Protein AF-A0A067FI47-F1 (afdb_monomer)

Solvent-accessible surface area (backbone atoms only — not comparable to full-atom values): 16290 Å² total; per-residue (Å²): 133,87,60,71,68,60,56,47,72,75,39,49,72,60,52,53,50,53,52,47,52,55,51,49,51,50,52,54,50,51,52,51,52,51,54,50,50,51,55,53,49,53,48,52,50,51,55,51,52,52,52,52,50,53,51,52,50,54,51,50,52,50,45,51,51,49,39,62,72,50,56,47,40,55,53,42,52,54,50,37,52,51,51,49,67,78,58,58,58,60,72,61,51,52,53,54,51,52,39,67,77,36,77,86,79,50,53,77,68,56,54,50,51,52,48,52,51,50,45,54,53,35,53,51,48,44,54,51,50,55,51,50,52,50,49,52,55,52,51,52,51,53,52,47,38,57,52,45,44,51,52,47,52,54,50,51,57,65,58,72,69,75,83,84,86,89,80,95,74,76,87,47,73,66,56,54,48,50,47,50,51,47,50,51,40,37,64,66,48,43,45,51,52,47,52,52,50,52,50,50,51,49,54,50,52,66,67,31,72,64,47,52,50,44,49,51,53,40,50,50,51,36,52,53,49,52,51,50,50,55,27,62,81,48,77,68,65,74,55,92,82,69,60,66,83,70,47,41,68,52,46,55,64,43,48,61,56,74,45,40,58,57,93,77,16,64,47,59,51,52,51,64,69,34,66,70,50,50,50,50,52,52,48,56,48,64,63,74,74,83,123

Sequence (291 aa):
MLSLSDFWRRHRRKIFITTGVLGGGYLLYKLYDSQRRIADLDRQQCEHDELLKAQMQAHYEEVQRIADATTLPHAMHYLSIRIAEELDLSPLTDKLLRGKEQPYTLSSSEKLELWDRLKILSFTKLVVALWAVTMVSLYIRVQVNILGRHLYIDTARGLGSSDLPEDADLIDRDDQQKFLASVDYLANYGMQAMISNVQAAADEALKGAEYTSVVDMSFKAAVDALIDEMRVQSGGSLISGMPLAKLVPRVVQMSPSLLAEPSNNRIIQVIRTIPEVELFFTLLYANMSDS

Foldseek 3Di:
DDDPVVVCVVCVVVVVVVCCVVVVVVVVVVVVVVVVVVVVVVVVVVVVVVVVVVVLVVLLVVLVVCLQVPVLQVVLLVVLVVLCVVLPLVVLVVVLVVCVVPVPPADPVRNVVSLVVLLVSLVVSLLVLLLVSLVSLLLSLLVSLVVSLVVVVVVCVVVVPPDDDDDPDDPDPVNVVVVVVVVVCCVPPVVVVVVVVSVVLSVVLCVDPLVVVLSVVLSVQSVVQVVVVVCVVVVNPPPPPDDSSVVSVVSNVCSCQSSDGLVSNVSNVSSVPPVSSVVSSVCSSVVVPPD

Secondary structure (DSSP, 8-state):
---HHHHHHHHHHHHHHHHHHHHHHHHHHHHHHHHHHHHHHHHHHHHHHHHHHHHHHHHHHHHHHHIIIIIHHHHHHHHHHHHHHHT--HHHHHHHHHHHH-TTSS-HHHHHHHHHHHHHHHHHHHHHHHHHHHHHHHHHHHHHHHHHHHHHHHHHHHHTT-----------HHHHHHHHHHHHHIIIIIHHHHHHHHHHHHHHHHH-HHHHHHHHHHHHHHHHHHHHHHHHHTTT---TT--HHHHHHHHHHHHHHHTS-TTT-HHHHHHHT-HHHHHHHHHHHHHTT--

Radius of gyration: 35.54 Å; Cα contacts (8 Å, |Δi|>4): 149; chains: 1; bounding box: 76×56×129 Å

Organism: Citrus sinensis (NCBI:txid2711)

Mean predicted aligned error: 16.38 Å

Structure (mmCIF, N/CA/C/O backbone):
data_AF-A0A067FI47-F1
#
_entry.id   AF-A0A067FI47-F1
#
loop_
_atom_site.group_PDB
_atom_site.id
_atom_site.type_symbol
_atom_site.label_atom_id
_atom_site.label_alt_id
_atom_site.label_comp_id
_atom_site.label_asym_id
_atom_site.label_entity_id
_atom_site.label_seq_id
_atom_site.pdbx_PDB_ins_code
_atom_site.Cartn_x
_atom_site.Cartn_y
_atom_site.Cartn_z
_atom_site.occupancy
_atom_site.B_iso_or_equiv
_atom_site.auth_seq_id
_atom_site.auth_comp_id
_atom_site.auth_asym_id
_atom_site.auth_atom_id
_atom_site.pdbx_PDB_model_num
ATOM 1 N N . MET A 1 1 ? 49.064 -8.910 -81.894 1.00 48.78 1 MET A N 1
ATOM 2 C CA . MET A 1 1 ? 48.140 -8.294 -80.918 1.00 48.78 1 MET A CA 1
ATOM 3 C C . MET A 1 1 ? 46.789 -8.982 -81.061 1.00 48.78 1 MET A C 1
ATOM 5 O O . MET A 1 1 ? 46.089 -8.723 -82.028 1.00 48.78 1 MET A O 1
ATOM 9 N N . LEU A 1 2 ? 46.486 -9.961 -80.203 1.00 50.03 2 LEU A N 1
ATOM 10 C CA . LEU A 1 2 ? 45.221 -10.705 -80.255 1.00 50.03 2 LEU A CA 1
ATOM 11 C C . LEU A 1 2 ? 44.101 -9.812 -79.706 1.00 50.03 2 LEU A C 1
ATOM 13 O O . LEU A 1 2 ? 44.189 -9.332 -78.579 1.00 50.03 2 LEU A O 1
ATOM 17 N N . SER A 1 3 ? 43.095 -9.544 -80.538 1.00 61.06 3 SER A N 1
ATOM 18 C CA . SER A 1 3 ? 42.041 -8.566 -80.271 1.00 61.06 3 SER A CA 1
ATOM 19 C C . SER A 1 3 ? 41.077 -9.048 -79.182 1.00 61.06 3 SER A C 1
ATOM 21 O O . SER A 1 3 ? 40.488 -10.127 -79.284 1.00 61.06 3 SER A O 1
ATOM 23 N N . LEU A 1 4 ? 40.861 -8.209 -78.165 1.00 68.81 4 LEU A N 1
ATOM 24 C CA . LEU A 1 4 ? 39.885 -8.397 -77.079 1.00 68.81 4 LEU A CA 1
ATOM 25 C C . LEU A 1 4 ? 38.460 -8.706 -77.586 1.00 68.81 4 LEU A C 1
ATOM 27 O O . LEU A 1 4 ? 37.681 -9.362 -76.891 1.00 68.81 4 LEU A O 1
ATOM 31 N N . SER A 1 5 ? 38.129 -8.292 -78.813 1.00 71.25 5 SER A N 1
ATOM 32 C CA . SER A 1 5 ? 36.814 -8.490 -79.433 1.00 71.25 5 SER A CA 1
ATOM 33 C C . SER A 1 5 ? 36.489 -9.956 -79.752 1.00 71.25 5 SER A C 1
ATOM 35 O O . SER A 1 5 ? 35.345 -10.385 -79.585 1.00 71.25 5 SER A O 1
ATOM 37 N N . ASP A 1 6 ? 37.479 -10.750 -80.172 1.00 69.81 6 ASP A N 1
ATOM 38 C CA . ASP A 1 6 ? 37.255 -12.149 -80.569 1.00 69.81 6 ASP A CA 1
ATOM 39 C C . ASP A 1 6 ? 37.150 -13.078 -79.358 1.00 69.81 6 ASP A C 1
ATOM 41 O O . ASP A 1 6 ? 36.346 -14.018 -79.344 1.00 69.81 6 ASP A O 1
ATOM 45 N N . PHE A 1 7 ? 37.897 -12.771 -78.295 1.00 69.56 7 PHE A N 1
ATOM 46 C CA . PHE A 1 7 ? 37.781 -13.459 -77.012 1.00 69.56 7 PHE A CA 1
ATOM 47 C C . PHE A 1 7 ? 36.396 -13.235 -76.385 1.00 69.56 7 PHE A C 1
ATOM 49 O O . PHE A 1 7 ? 35.740 -14.188 -75.951 1.00 69.56 7 PHE A O 1
ATOM 56 N N . TRP A 1 8 ? 35.901 -11.994 -76.427 1.00 71.38 8 TRP A N 1
ATOM 57 C CA . TRP A 1 8 ? 34.583 -11.626 -75.910 1.00 71.38 8 TRP A CA 1
ATOM 58 C C . TRP A 1 8 ? 33.446 -12.364 -76.632 1.00 71.38 8 TRP A C 1
ATOM 60 O O . TRP A 1 8 ? 32.567 -12.948 -75.991 1.00 71.38 8 TRP A O 1
ATOM 70 N N . ARG A 1 9 ? 33.496 -12.444 -77.969 1.00 74.38 9 ARG A N 1
ATOM 71 C CA . ARG A 1 9 ? 32.468 -13.135 -78.767 1.00 74.38 9 ARG A CA 1
ATOM 72 C C . ARG A 1 9 ? 32.409 -14.63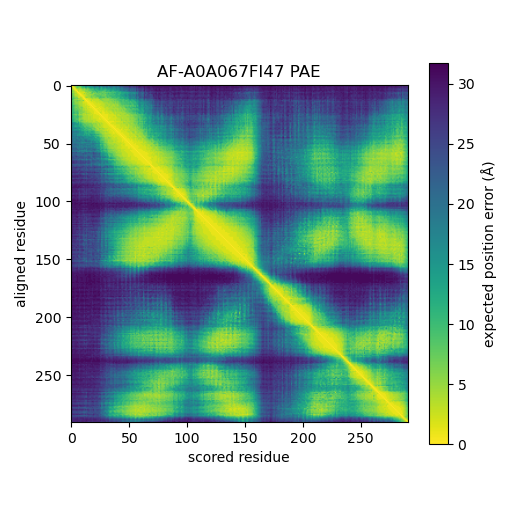8 -78.482 1.00 74.38 9 ARG A C 1
ATOM 74 O O . ARG A 1 9 ? 31.321 -15.214 -78.470 1.00 74.38 9 ARG A O 1
ATOM 81 N N . ARG A 1 10 ? 33.559 -15.268 -78.217 1.00 77.69 10 ARG A N 1
ATOM 82 C CA . ARG A 1 10 ? 33.663 -16.712 -77.948 1.00 77.69 10 ARG A CA 1
ATOM 83 C C . ARG A 1 10 ? 33.273 -17.089 -76.515 1.00 77.69 10 ARG A C 1
ATOM 85 O O . ARG A 1 10 ? 32.773 -18.190 -76.297 1.00 77.69 10 ARG A O 1
ATOM 92 N N . HIS A 1 11 ? 33.445 -16.178 -75.552 1.00 76.81 11 HIS A N 1
ATOM 93 C CA . HIS A 1 11 ? 33.207 -16.443 -74.128 1.00 76.81 11 HIS A CA 1
ATOM 94 C C . HIS A 1 11 ? 31.981 -15.742 -73.519 1.00 76.81 11 HIS A C 1
ATOM 96 O O . HIS A 1 11 ? 31.683 -16.010 -72.355 1.00 76.81 11 HIS A O 1
ATOM 102 N N . ARG A 1 12 ? 31.204 -14.943 -74.275 1.00 76.31 12 ARG A N 1
ATOM 103 C CA . ARG A 1 12 ? 30.054 -14.163 -73.754 1.00 76.31 12 ARG A CA 1
ATOM 104 C C . ARG A 1 12 ? 29.126 -14.957 -72.827 1.00 76.31 12 ARG A C 1
ATOM 106 O O . ARG A 1 12 ? 28.774 -14.491 -71.752 1.00 76.31 12 ARG A O 1
ATOM 113 N N . ARG A 1 13 ? 28.772 -16.194 -73.204 1.00 75.50 13 ARG A N 1
ATOM 114 C CA . ARG A 1 13 ? 27.835 -17.034 -72.438 1.00 75.50 13 ARG A CA 1
ATOM 115 C C . ARG A 1 13 ? 28.442 -17.496 -71.110 1.00 75.50 13 ARG A C 1
ATOM 117 O O . ARG A 1 13 ? 27.732 -17.550 -70.117 1.00 75.50 13 ARG A O 1
ATOM 124 N N . LYS A 1 14 ? 29.750 -17.775 -71.085 1.00 77.69 14 LYS A N 1
ATOM 125 C CA . LYS A 1 14 ? 30.478 -18.152 -69.866 1.00 77.69 14 LYS A CA 1
ATOM 126 C C . LYS A 1 14 ? 30.609 -16.959 -68.917 1.00 77.69 14 LYS A C 1
ATOM 128 O O . LYS A 1 14 ? 30.367 -17.132 -67.734 1.00 77.69 14 LYS A O 1
ATOM 133 N N . ILE A 1 15 ? 30.887 -15.766 -69.452 1.00 81.94 15 ILE A N 1
ATOM 134 C CA . ILE A 1 15 ? 31.032 -14.527 -68.670 1.00 81.94 15 ILE A CA 1
ATOM 135 C C . ILE A 1 15 ? 29.715 -14.160 -67.967 1.00 81.94 15 ILE A C 1
ATOM 137 O O . ILE A 1 15 ? 29.721 -13.940 -66.760 1.00 81.94 15 ILE A O 1
ATOM 141 N N . PHE A 1 16 ? 28.573 -14.182 -68.668 1.00 78.25 16 PHE A N 1
ATOM 142 C CA . PHE A 1 16 ? 27.271 -13.904 -68.037 1.00 78.25 16 PHE A CA 1
ATOM 143 C C . PHE A 1 16 ? 26.907 -14.913 -66.942 1.00 78.25 16 PHE A C 1
ATOM 145 O O . PHE A 1 16 ? 26.380 -14.516 -65.907 1.00 78.25 16 PHE A O 1
ATOM 152 N N . ILE A 1 17 ? 27.217 -16.200 -67.136 1.00 82.31 17 ILE A N 1
ATOM 153 C CA . ILE A 1 17 ? 26.973 -17.230 -66.116 1.00 82.31 17 ILE A CA 1
ATOM 154 C C . ILE A 1 17 ? 27.857 -16.980 -64.891 1.00 82.31 17 ILE A C 1
ATOM 156 O O . ILE A 1 17 ? 27.354 -16.981 -63.773 1.00 82.31 17 ILE A O 1
ATOM 160 N N . THR A 1 18 ? 29.150 -16.700 -65.080 1.00 80.62 18 THR A N 1
ATOM 161 C CA . THR A 1 18 ? 30.059 -16.416 -63.959 1.00 80.62 18 THR A CA 1
ATOM 162 C C . THR A 1 18 ? 29.669 -15.148 -63.205 1.00 80.62 18 THR A C 1
ATOM 164 O O . THR A 1 18 ? 29.646 -15.156 -61.978 1.00 80.62 18 THR A O 1
ATOM 167 N N . THR A 1 19 ? 29.291 -14.080 -63.910 1.00 84.81 19 THR A N 1
ATOM 168 C CA . THR A 1 19 ? 28.826 -12.833 -63.287 1.00 84.81 19 THR A CA 1
ATOM 169 C C . THR A 1 19 ? 27.495 -13.031 -62.562 1.00 84.81 19 THR A C 1
ATOM 171 O O . THR A 1 19 ? 27.319 -12.497 -61.472 1.00 84.81 19 THR A O 1
ATOM 174 N N . GLY A 1 20 ? 26.582 -13.835 -63.114 1.00 87.25 20 GLY A N 1
ATOM 175 C CA . GLY A 1 20 ? 25.307 -14.169 -62.477 1.00 87.25 20 GLY A CA 1
ATOM 176 C C . GLY A 1 20 ? 25.471 -15.005 -61.207 1.00 87.25 20 GLY A C 1
ATOM 177 O O . GLY A 1 20 ? 24.832 -14.706 -60.203 1.00 87.25 20 GLY A O 1
ATOM 178 N N . VAL A 1 21 ? 26.362 -16.003 -61.213 1.00 91.94 21 VAL A N 1
ATOM 179 C CA . VAL A 1 21 ? 26.658 -16.825 -60.024 1.00 91.94 21 VAL A CA 1
ATOM 180 C C . VAL A 1 21 ? 27.317 -15.985 -58.930 1.00 91.94 21 VAL A C 1
ATOM 182 O O . VAL A 1 21 ? 26.902 -16.056 -57.776 1.00 91.94 21 VAL A O 1
ATOM 185 N N . LEU A 1 22 ? 28.294 -15.145 -59.285 1.00 91.00 22 LEU A N 1
ATOM 186 C CA . LEU A 1 22 ? 28.956 -14.252 -58.330 1.00 91.00 22 LEU A CA 1
ATOM 187 C C . LEU A 1 22 ? 27.993 -13.194 -57.765 1.00 91.00 22 LEU A C 1
ATOM 189 O O . LEU A 1 22 ? 27.951 -12.988 -56.555 1.00 91.00 22 LEU A O 1
ATOM 193 N N . GLY A 1 23 ? 27.183 -12.559 -58.617 1.00 89.56 23 GLY A N 1
ATOM 194 C CA . GLY A 1 23 ? 26.196 -11.562 -58.196 1.00 89.56 23 GLY A CA 1
ATOM 195 C C . GLY A 1 23 ? 25.059 -12.158 -57.363 1.00 89.56 23 GLY A C 1
ATOM 196 O O . GLY A 1 23 ? 24.683 -11.587 -56.341 1.00 89.56 23 GLY A O 1
ATOM 197 N N . GLY A 1 24 ? 24.551 -13.332 -57.749 1.00 90.19 24 GLY A N 1
ATOM 198 C CA . GLY A 1 24 ? 23.528 -14.063 -57.000 1.00 90.19 24 GLY A CA 1
ATOM 199 C C . GLY A 1 24 ? 24.035 -14.555 -55.644 1.00 90.19 24 GLY A C 1
ATOM 200 O O . GLY A 1 24 ? 23.345 -14.394 -54.641 1.00 90.19 24 GLY A O 1
ATOM 201 N N . GLY A 1 25 ? 25.268 -15.072 -55.590 1.00 92.62 25 GLY A N 1
ATOM 202 C CA . GLY A 1 25 ? 25.929 -15.452 -54.340 1.00 92.62 25 GLY A CA 1
ATOM 203 C C . GLY A 1 25 ? 26.137 -14.263 -53.398 1.00 92.62 25 GLY A C 1
ATOM 204 O O . GLY A 1 25 ? 25.846 -14.372 -52.211 1.00 92.62 25 GLY A O 1
ATOM 205 N N . TYR A 1 26 ? 26.556 -13.105 -53.924 1.00 93.12 26 TYR A N 1
ATOM 206 C CA . TYR A 1 26 ? 26.695 -11.877 -53.133 1.00 93.12 26 TYR A CA 1
ATOM 207 C C . TYR A 1 26 ? 25.351 -11.367 -52.597 1.00 93.12 26 TYR A C 1
ATOM 209 O O . TYR A 1 26 ? 25.269 -10.974 -51.436 1.00 93.12 26 TYR A O 1
ATOM 217 N N . LEU A 1 27 ? 24.286 -11.395 -53.408 1.00 93.12 27 LEU A N 1
ATOM 218 C CA . LEU A 1 27 ? 22.946 -10.999 -52.964 1.00 93.12 27 LEU A CA 1
ATOM 219 C C . LEU A 1 27 ? 22.410 -11.922 -51.864 1.00 93.12 27 LEU A C 1
ATOM 221 O O . LEU A 1 27 ? 21.913 -11.426 -50.855 1.00 93.12 27 LEU A O 1
ATOM 225 N N . LEU A 1 28 ? 22.555 -13.241 -52.022 1.00 92.75 28 LEU A N 1
ATOM 226 C CA . LEU A 1 28 ? 22.171 -14.216 -50.994 1.00 92.75 28 LEU A CA 1
ATOM 227 C C . LEU A 1 28 ? 22.972 -14.019 -49.704 1.00 92.75 28 LEU A C 1
ATOM 229 O O . LEU A 1 28 ? 22.391 -13.991 -48.622 1.00 92.75 28 LEU A O 1
ATOM 233 N N . TYR A 1 29 ? 24.287 -13.814 -49.820 1.00 92.50 29 TYR A N 1
ATOM 234 C CA . TYR A 1 29 ? 25.148 -13.512 -48.680 1.00 92.50 29 TYR A CA 1
ATOM 235 C C . TYR A 1 29 ? 24.724 -12.219 -47.971 1.00 92.50 29 TYR A C 1
ATOM 237 O O . TYR A 1 29 ? 24.620 -12.198 -46.750 1.00 92.50 29 TYR A O 1
ATOM 245 N N . LYS A 1 30 ? 24.421 -11.152 -48.719 1.00 91.88 30 LYS A N 1
ATOM 246 C CA . LYS A 1 30 ? 24.006 -9.859 -48.158 1.00 91.88 30 LYS A CA 1
ATOM 247 C C . LYS A 1 30 ? 22.645 -9.929 -47.462 1.00 91.88 30 LYS A C 1
ATOM 249 O O . LYS A 1 30 ? 22.471 -9.298 -46.425 1.00 91.88 30 LYS A O 1
ATOM 254 N N . LEU A 1 31 ? 21.694 -10.694 -48.003 1.00 90.56 31 LEU A N 1
ATOM 255 C CA . LEU A 1 31 ? 20.403 -10.931 -47.349 1.00 90.56 31 LEU A CA 1
ATOM 256 C C . LEU A 1 31 ? 20.583 -11.713 -46.045 1.00 90.56 31 LEU A C 1
ATOM 258 O O . LEU A 1 31 ? 20.051 -11.299 -45.017 1.00 90.56 31 LEU A O 1
ATOM 262 N N . TYR A 1 32 ? 21.394 -12.771 -46.065 1.00 92.94 32 TYR A N 1
ATOM 263 C CA . TYR A 1 32 ? 21.719 -13.544 -44.868 1.00 92.94 32 TYR A CA 1
ATOM 264 C C . TYR A 1 32 ? 22.431 -12.696 -43.799 1.00 92.94 32 TYR A C 1
ATOM 266 O O . TYR A 1 32 ? 22.020 -12.699 -42.641 1.00 92.94 32 TYR A O 1
ATOM 274 N N . ASP A 1 33 ? 23.447 -11.916 -44.184 1.00 91.69 33 ASP A N 1
ATOM 275 C CA . ASP A 1 33 ? 24.172 -11.015 -43.277 1.00 91.69 33 ASP A CA 1
ATOM 276 C C . ASP A 1 33 ? 23.243 -9.943 -42.685 1.00 91.69 33 ASP A C 1
ATOM 278 O O . ASP A 1 33 ? 23.294 -9.664 -41.491 1.00 91.69 33 ASP A O 1
ATOM 282 N N . SER A 1 34 ? 22.328 -9.389 -43.489 1.00 82.00 34 SER A N 1
ATOM 283 C CA . SER A 1 34 ? 21.348 -8.414 -42.996 1.00 82.00 34 SER A CA 1
ATOM 284 C C . SER A 1 34 ? 20.368 -9.012 -41.984 1.00 82.00 34 SER A C 1
ATOM 286 O O . SER A 1 34 ? 20.127 -8.400 -40.948 1.00 82.00 34 SER A O 1
ATOM 288 N N . GLN A 1 35 ? 19.858 -10.224 -42.234 1.00 85.94 35 GLN A N 1
ATOM 289 C CA . GLN A 1 35 ? 18.965 -10.924 -41.305 1.00 85.94 35 GLN A CA 1
ATOM 290 C C . GLN A 1 35 ? 19.672 -11.264 -39.997 1.00 85.94 35 GLN A C 1
ATOM 292 O O . GLN A 1 35 ? 19.095 -11.105 -38.925 1.00 85.94 35 GLN A O 1
ATOM 297 N N . ARG A 1 36 ? 20.933 -11.698 -40.079 1.00 88.56 36 ARG A N 1
ATOM 298 C CA . ARG A 1 36 ? 21.745 -11.988 -38.901 1.00 88.56 36 ARG A CA 1
ATOM 299 C C . ARG A 1 36 ? 21.984 -10.737 -38.060 1.00 88.56 36 ARG A C 1
ATOM 301 O O . ARG A 1 36 ? 21.800 -10.795 -36.855 1.00 88.56 36 ARG A O 1
ATOM 308 N N . ARG A 1 37 ? 22.330 -9.608 -38.686 1.00 89.25 37 ARG A N 1
ATOM 309 C CA . ARG A 1 37 ? 22.526 -8.337 -37.972 1.00 89.25 37 ARG A CA 1
ATOM 310 C C . ARG A 1 37 ? 21.264 -7.869 -37.264 1.00 89.25 37 ARG A C 1
ATOM 312 O O . ARG A 1 37 ? 21.371 -7.415 -36.138 1.00 89.25 37 ARG A O 1
ATOM 319 N N . ILE A 1 38 ? 20.098 -7.985 -37.900 1.00 84.44 38 ILE A N 1
ATOM 320 C CA . ILE A 1 38 ? 18.823 -7.634 -37.259 1.00 84.44 38 ILE A CA 1
ATOM 321 C C . ILE A 1 38 ? 18.591 -8.539 -36.046 1.00 84.44 38 ILE A C 1
ATOM 323 O O . ILE A 1 38 ? 18.383 -8.032 -34.956 1.00 84.44 38 ILE A O 1
ATOM 327 N N . ALA A 1 39 ? 18.754 -9.858 -36.196 1.00 90.19 39 ALA A N 1
ATOM 328 C CA . ALA A 1 39 ? 18.603 -10.792 -35.081 1.00 90.19 39 ALA A CA 1
ATOM 329 C C . ALA A 1 39 ? 19.614 -10.552 -33.942 1.00 90.19 39 ALA A C 1
ATOM 331 O O . ALA A 1 39 ? 19.290 -10.765 -32.777 1.00 90.19 39 ALA A O 1
ATOM 332 N N . ASP A 1 40 ? 20.840 -10.134 -34.261 1.00 92.06 40 ASP A N 1
ATOM 333 C CA . ASP A 1 40 ? 21.860 -9.806 -33.263 1.00 92.06 40 ASP A CA 1
ATOM 334 C C . ASP A 1 40 ? 21.557 -8.465 -32.563 1.00 92.06 40 ASP A C 1
ATOM 336 O O . ASP A 1 40 ? 21.743 -8.367 -31.352 1.00 92.06 40 ASP A O 1
ATOM 340 N N . LEU A 1 41 ? 21.028 -7.465 -33.280 1.00 86.06 41 LEU A N 1
ATOM 341 C CA . LEU A 1 41 ? 20.545 -6.206 -32.695 1.00 86.06 41 LEU A CA 1
ATOM 342 C C . LEU A 1 41 ? 19.324 -6.434 -31.794 1.00 86.06 41 LEU A C 1
ATOM 344 O O . LEU A 1 41 ? 19.298 -5.915 -30.682 1.00 86.06 41 LEU A O 1
ATOM 348 N N . ASP A 1 42 ? 18.365 -7.254 -32.230 1.00 85.12 42 ASP A N 1
ATOM 349 C CA . ASP A 1 42 ? 17.185 -7.622 -31.440 1.00 85.12 42 ASP A CA 1
ATOM 350 C C . ASP A 1 42 ? 17.597 -8.345 -30.146 1.00 85.12 42 ASP A C 1
ATOM 352 O O . ASP A 1 42 ? 17.042 -8.088 -29.079 1.00 85.12 42 ASP A O 1
ATOM 356 N N . ARG A 1 43 ? 18.614 -9.221 -30.211 1.00 86.62 43 ARG A N 1
ATOM 357 C CA . ARG A 1 43 ? 19.191 -9.870 -29.019 1.00 86.62 43 ARG A CA 1
ATOM 358 C C . ARG A 1 43 ? 19.824 -8.862 -28.072 1.00 86.62 43 ARG A C 1
ATOM 360 O O . ARG A 1 43 ? 19.555 -8.930 -26.882 1.00 86.62 43 ARG A O 1
ATOM 367 N N . GLN A 1 44 ? 20.626 -7.933 -28.589 1.00 85.00 44 GLN A N 1
ATOM 368 C CA . GLN A 1 44 ? 21.261 -6.900 -27.766 1.00 85.00 44 GLN A CA 1
ATOM 369 C C . GLN A 1 44 ? 20.231 -5.986 -27.098 1.00 85.00 44 GLN A C 1
ATOM 371 O O . GLN A 1 44 ? 20.388 -5.650 -25.928 1.00 85.00 44 GLN A O 1
ATOM 376 N N . GLN A 1 45 ? 19.167 -5.612 -27.812 1.00 77.38 45 GLN A N 1
ATOM 377 C CA . GLN A 1 45 ? 18.058 -4.849 -27.242 1.00 77.38 45 GLN A CA 1
ATOM 378 C C . GLN A 1 45 ? 17.336 -5.643 -26.153 1.00 77.38 45 GLN A C 1
ATOM 380 O O . GLN A 1 45 ? 17.116 -5.116 -25.070 1.00 77.38 45 GLN A O 1
ATOM 385 N N . CYS A 1 46 ? 17.038 -6.921 -26.400 1.00 83.81 46 CYS A N 1
ATOM 386 C CA . CYS A 1 46 ? 16.401 -7.788 -25.411 1.00 83.81 46 CYS A CA 1
ATOM 387 C C . CYS A 1 46 ? 17.259 -7.943 -24.145 1.00 83.81 46 CYS A C 1
ATOM 389 O O . CYS A 1 46 ? 16.745 -7.795 -23.041 1.00 83.81 46 CYS A O 1
ATOM 391 N N . GLU A 1 47 ? 18.564 -8.195 -24.295 1.00 84.50 47 GLU A N 1
ATOM 392 C CA . GLU A 1 47 ? 19.503 -8.299 -23.171 1.00 84.50 47 GLU A CA 1
ATOM 393 C C . GLU A 1 47 ? 19.591 -6.979 -22.392 1.00 84.50 47 GLU A C 1
ATOM 395 O O . GLU A 1 47 ? 19.545 -6.976 -21.163 1.00 84.50 47 GLU A O 1
ATOM 400 N N . HIS A 1 48 ? 19.667 -5.844 -23.089 1.00 75.19 48 HIS A N 1
ATOM 401 C CA . HIS A 1 48 ? 19.697 -4.527 -22.459 1.00 75.19 48 HIS A CA 1
ATOM 402 C C . HIS A 1 48 ? 18.394 -4.215 -21.704 1.00 75.19 48 HIS A C 1
ATOM 404 O O . HIS A 1 48 ? 18.436 -3.755 -20.563 1.00 75.19 48 HIS A O 1
ATOM 410 N N . ASP A 1 49 ? 17.238 -4.515 -22.294 1.00 74.50 49 ASP A N 1
ATOM 411 C CA . ASP A 1 49 ? 15.928 -4.310 -21.672 1.00 74.50 49 ASP A CA 1
ATOM 412 C C . ASP A 1 49 ? 15.724 -5.214 -20.448 1.00 74.50 49 ASP A C 1
ATOM 414 O O . ASP A 1 49 ? 15.135 -4.792 -19.450 1.00 74.50 49 ASP A O 1
ATOM 418 N N . GLU A 1 50 ? 16.226 -6.451 -20.489 1.00 82.56 50 GLU A N 1
ATOM 419 C CA . GLU A 1 50 ? 16.234 -7.350 -19.331 1.00 82.56 50 GLU A CA 1
ATOM 420 C C . GLU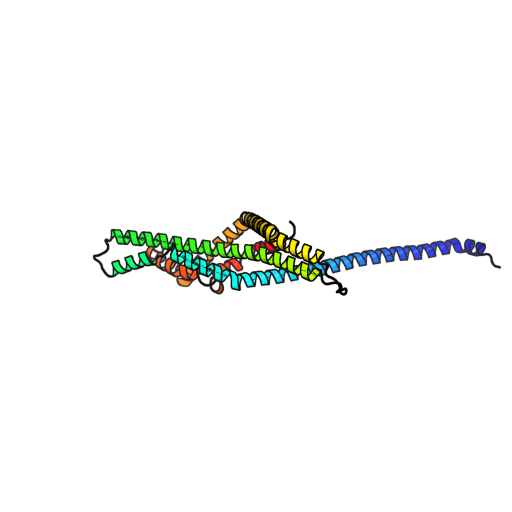 A 1 50 ? 17.112 -6.811 -18.197 1.00 82.56 50 GLU A C 1
ATOM 422 O O . GLU A 1 50 ? 16.684 -6.818 -17.039 1.00 82.56 50 GLU A O 1
ATOM 427 N N . LEU A 1 51 ? 18.299 -6.284 -18.513 1.00 81.81 51 LEU A N 1
ATOM 428 C CA . LEU A 1 51 ? 19.187 -5.665 -17.524 1.00 81.81 51 LEU A CA 1
ATOM 429 C C . LEU A 1 51 ? 18.554 -4.425 -16.885 1.00 81.81 51 LEU A C 1
ATOM 431 O O . LEU A 1 51 ? 18.592 -4.282 -15.661 1.00 81.81 51 LEU A O 1
ATOM 435 N N . LEU A 1 52 ? 17.923 -3.561 -17.685 1.00 75.69 52 LEU A N 1
ATOM 436 C CA . LEU A 1 52 ? 17.202 -2.392 -17.181 1.00 75.69 52 LEU A CA 1
ATOM 437 C C . LEU A 1 52 ? 16.065 -2.799 -16.239 1.00 75.69 52 LEU A C 1
ATOM 439 O O . LEU A 1 52 ? 15.951 -2.248 -15.144 1.00 75.69 52 LEU A O 1
ATOM 443 N N . LYS A 1 53 ? 15.262 -3.803 -16.616 1.00 77.44 53 LYS A N 1
ATOM 444 C CA . LYS A 1 53 ? 14.192 -4.336 -15.757 1.00 77.44 53 LYS A CA 1
ATOM 445 C C . LYS A 1 53 ? 14.738 -4.896 -14.448 1.00 77.44 53 LYS A C 1
ATOM 447 O O . LYS A 1 53 ? 14.187 -4.598 -13.391 1.00 77.44 53 LYS A O 1
ATOM 452 N N . ALA A 1 54 ? 15.824 -5.666 -14.502 1.00 80.50 54 ALA A N 1
ATOM 453 C CA . ALA A 1 54 ? 16.457 -6.219 -13.309 1.00 80.50 54 ALA A CA 1
ATOM 454 C C . ALA A 1 54 ? 16.973 -5.113 -12.373 1.00 80.50 54 ALA A C 1
ATOM 456 O O . ALA A 1 54 ? 16.767 -5.177 -11.162 1.00 80.50 54 ALA A O 1
ATOM 457 N N . GLN A 1 55 ? 17.584 -4.065 -12.929 1.00 77.19 55 GLN A N 1
ATOM 458 C CA . GLN A 1 55 ? 18.057 -2.918 -12.156 1.00 77.19 55 GLN A CA 1
ATOM 459 C C . GLN A 1 55 ? 16.900 -2.120 -11.534 1.00 77.19 55 GLN A C 1
ATOM 461 O O . GLN A 1 55 ? 16.984 -1.736 -10.367 1.00 77.19 55 GLN A O 1
ATOM 466 N N . MET A 1 56 ? 15.816 -1.885 -12.281 1.00 77.25 56 MET A N 1
ATOM 467 C CA . MET A 1 56 ? 14.611 -1.220 -11.768 1.00 77.25 56 MET A CA 1
ATOM 468 C C . MET A 1 56 ? 13.975 -2.010 -10.623 1.00 77.25 56 MET A C 1
ATOM 470 O O . MET A 1 56 ? 13.619 -1.425 -9.602 1.00 77.25 56 MET A O 1
ATOM 474 N N . GLN A 1 57 ? 13.878 -3.332 -10.773 1.00 80.75 57 GLN A N 1
ATOM 475 C CA . GLN A 1 57 ? 13.332 -4.218 -9.749 1.00 80.75 57 GLN A CA 1
ATOM 476 C C . GLN A 1 57 ? 14.189 -4.206 -8.475 1.00 80.75 57 GLN A C 1
ATOM 478 O O . GLN A 1 57 ? 13.656 -4.053 -7.379 1.00 80.75 57 GLN A O 1
ATOM 483 N N . ALA A 1 58 ? 15.517 -4.284 -8.608 1.00 81.75 58 ALA A N 1
ATOM 484 C CA . ALA A 1 58 ? 16.425 -4.227 -7.463 1.00 81.75 58 ALA A CA 1
ATOM 485 C C . ALA A 1 58 ? 16.332 -2.887 -6.709 1.00 81.75 58 ALA A C 1
ATOM 487 O O . ALA A 1 58 ? 16.337 -2.857 -5.477 1.00 81.75 58 ALA A O 1
ATOM 488 N N . HIS A 1 59 ? 16.209 -1.770 -7.435 1.00 80.69 59 HIS A N 1
ATOM 489 C CA . HIS A 1 59 ? 16.022 -0.454 -6.818 1.00 80.69 59 HIS A CA 1
ATOM 490 C C . HIS A 1 59 ? 14.663 -0.336 -6.123 1.00 80.69 59 HIS A C 1
ATOM 492 O O . HIS A 1 59 ? 14.587 0.191 -5.014 1.00 80.69 59 HIS A O 1
ATOM 498 N N . TYR A 1 60 ? 13.596 -0.852 -6.738 1.00 81.50 60 TYR A N 1
ATOM 499 C CA . TYR A 1 60 ? 12.270 -0.921 -6.122 1.00 81.50 60 TYR A CA 1
ATOM 500 C C . TYR A 1 60 ? 12.299 -1.697 -4.797 1.00 81.50 60 TYR A C 1
ATOM 502 O O . TYR A 1 60 ? 11.809 -1.197 -3.783 1.00 81.50 60 TYR A O 1
ATOM 510 N N . GLU A 1 61 ? 12.926 -2.875 -4.772 1.00 84.12 61 GLU A N 1
ATOM 511 C CA . GLU A 1 61 ? 13.047 -3.699 -3.564 1.00 84.12 61 GLU A CA 1
ATOM 512 C C . GLU A 1 61 ? 13.811 -2.979 -2.445 1.00 84.12 61 GLU A C 1
ATOM 514 O O . GLU A 1 61 ? 13.383 -3.000 -1.288 1.00 84.12 61 GLU A O 1
ATOM 519 N N . GLU A 1 62 ? 14.895 -2.274 -2.775 1.00 80.94 62 GLU A N 1
ATOM 520 C CA . GLU A 1 62 ? 15.662 -1.497 -1.798 1.00 80.94 62 GLU A CA 1
ATOM 521 C C . GLU A 1 62 ? 14.859 -0.312 -1.241 1.00 80.94 62 GLU A C 1
ATOM 523 O O . GLU A 1 62 ? 14.842 -0.071 -0.031 1.00 80.94 62 GLU A O 1
ATOM 528 N N . VAL A 1 63 ? 14.128 0.395 -2.105 1.00 79.69 63 VAL A N 1
ATOM 529 C CA . VAL A 1 63 ? 13.241 1.500 -1.720 1.00 79.69 63 VAL A CA 1
ATOM 530 C C . VAL A 1 63 ? 12.137 1.017 -0.773 1.00 79.69 63 VAL A C 1
ATOM 532 O O . VAL A 1 63 ? 11.906 1.639 0.270 1.00 79.69 63 VAL A O 1
ATOM 535 N N . GLN A 1 64 ? 11.495 -0.115 -1.078 1.00 81.88 64 GLN A N 1
ATOM 536 C CA . GLN A 1 64 ? 10.493 -0.724 -0.196 1.00 81.88 64 GLN A CA 1
ATOM 537 C C . GLN A 1 64 ? 11.112 -1.163 1.138 1.00 81.88 64 GLN A C 1
ATOM 539 O O . GLN A 1 64 ? 10.556 -0.897 2.207 1.00 81.88 64 GLN A O 1
ATOM 544 N N . ARG A 1 65 ? 12.312 -1.757 1.111 1.00 82.38 65 ARG A N 1
ATOM 545 C CA . ARG A 1 65 ? 13.038 -2.163 2.321 1.00 82.38 65 ARG A CA 1
ATOM 546 C C . ARG A 1 65 ? 13.326 -0.974 3.238 1.00 82.38 65 ARG A C 1
ATOM 548 O O . ARG A 1 65 ? 13.142 -1.088 4.451 1.00 82.38 65 ARG A O 1
ATOM 555 N N . ILE A 1 66 ? 13.755 0.161 2.684 1.00 79.31 66 ILE A N 1
ATOM 556 C CA . ILE A 1 66 ? 14.010 1.391 3.448 1.00 79.31 66 ILE A CA 1
ATOM 557 C C . ILE A 1 66 ? 12.707 1.938 4.039 1.00 79.31 66 ILE A C 1
ATOM 559 O O . ILE A 1 66 ? 12.684 2.272 5.229 1.00 79.31 66 ILE A O 1
ATOM 563 N N . ALA A 1 67 ? 11.625 1.985 3.254 1.00 76.44 67 ALA A N 1
ATOM 564 C CA . ALA A 1 67 ? 10.303 2.424 3.712 1.00 76.44 67 ALA A CA 1
ATOM 565 C C . ALA A 1 67 ? 9.848 1.645 4.953 1.00 76.44 67 ALA A C 1
ATOM 567 O O . ALA A 1 67 ? 9.446 2.228 5.963 1.00 76.44 67 ALA A O 1
ATOM 568 N N . ASP A 1 68 ? 9.962 0.320 4.881 1.00 79.75 68 ASP A N 1
ATOM 569 C CA . ASP A 1 68 ? 9.502 -0.590 5.922 1.00 79.75 68 ASP A CA 1
ATOM 570 C C . ASP A 1 68 ? 10.410 -0.581 7.160 1.00 79.75 68 ASP A C 1
ATOM 572 O O . ASP A 1 68 ? 9.934 -0.781 8.278 1.00 79.75 68 ASP A O 1
ATOM 576 N N . ALA A 1 69 ? 11.709 -0.327 6.985 1.00 79.06 69 ALA A N 1
ATOM 577 C CA . ALA A 1 69 ? 12.669 -0.271 8.085 1.00 79.06 69 ALA A CA 1
ATOM 578 C C . ALA A 1 69 ? 12.688 1.082 8.810 1.00 79.06 69 ALA A C 1
ATOM 580 O O . ALA A 1 69 ? 13.048 1.136 9.985 1.00 79.06 69 ALA A O 1
ATOM 581 N N . THR A 1 70 ? 12.338 2.174 8.126 1.00 75.69 70 THR A N 1
ATOM 582 C CA . THR A 1 70 ? 12.530 3.533 8.655 1.00 75.69 70 THR A CA 1
ATOM 583 C C . THR A 1 70 ? 11.225 4.312 8.728 1.00 75.69 70 THR A C 1
ATOM 585 O O . THR A 1 70 ? 10.786 4.650 9.823 1.00 75.69 70 THR A O 1
ATOM 588 N N . THR A 1 71 ? 10.558 4.571 7.608 1.00 79.25 71 THR A N 1
ATOM 589 C CA . THR A 1 71 ? 9.382 5.451 7.555 1.00 79.25 71 THR A CA 1
ATOM 590 C C . THR A 1 71 ? 8.170 4.852 8.268 1.00 79.25 71 THR A C 1
ATOM 592 O O . THR A 1 71 ? 7.504 5.538 9.047 1.00 79.25 71 THR A O 1
ATOM 595 N N . LEU A 1 72 ? 7.902 3.563 8.046 1.00 80.06 72 LEU A N 1
ATOM 596 C CA . LEU A 1 72 ? 6.734 2.879 8.596 1.00 80.06 72 LEU A CA 1
ATOM 597 C C . LEU A 1 72 ? 6.741 2.806 10.140 1.00 80.06 72 LEU A C 1
ATOM 599 O O . LEU A 1 72 ? 5.714 3.140 10.735 1.00 80.06 72 LEU A O 1
ATOM 603 N N . PRO A 1 73 ? 7.857 2.467 10.823 1.00 81.44 73 PRO A N 1
ATOM 604 C CA . PRO A 1 73 ? 7.920 2.506 12.287 1.00 81.44 73 PRO A CA 1
ATOM 605 C C . PRO A 1 73 ? 7.607 3.874 12.893 1.00 81.44 73 PRO A C 1
ATOM 607 O O . PRO A 1 73 ? 6.852 3.951 13.862 1.00 81.44 73 PRO A O 1
ATOM 610 N N . HIS A 1 74 ? 8.130 4.955 12.309 1.00 77.88 74 HIS A N 1
ATOM 611 C CA . HIS A 1 74 ? 7.906 6.308 12.826 1.00 77.88 74 HIS A CA 1
ATOM 612 C C . HIS A 1 74 ? 6.431 6.713 12.730 1.00 77.88 74 HIS A C 1
ATOM 614 O O . HIS A 1 74 ? 5.856 7.210 13.701 1.00 77.88 74 HIS A O 1
ATOM 620 N N . ALA A 1 75 ? 5.795 6.456 11.585 1.00 78.50 75 ALA A N 1
ATOM 621 C CA . ALA A 1 75 ? 4.381 6.760 11.392 1.00 78.50 75 ALA A CA 1
ATOM 622 C C . ALA A 1 75 ? 3.471 5.907 12.290 1.00 78.50 75 ALA A C 1
ATOM 624 O O . ALA A 1 75 ? 2.499 6.415 12.848 1.00 78.50 75 ALA A O 1
ATOM 625 N N . MET A 1 76 ? 3.810 4.629 12.481 1.00 77.00 76 MET A N 1
ATOM 626 C CA . MET A 1 76 ? 3.086 3.730 13.383 1.00 77.00 76 MET A CA 1
ATOM 627 C C . MET A 1 76 ? 3.191 4.165 14.845 1.00 77.00 76 MET A C 1
ATOM 629 O O . MET A 1 76 ? 2.190 4.155 15.561 1.00 77.00 76 MET A O 1
ATOM 633 N N . HIS A 1 77 ? 4.371 4.606 15.284 1.00 78.56 77 HIS A N 1
ATOM 634 C CA . HIS A 1 77 ? 4.552 5.139 16.631 1.00 78.56 77 HIS A CA 1
ATOM 635 C C . HIS A 1 77 ? 3.699 6.395 16.861 1.00 78.56 77 HIS A C 1
ATOM 637 O O . HIS A 1 77 ? 2.985 6.486 17.860 1.00 78.56 77 HIS A O 1
ATOM 643 N N . TYR A 1 78 ? 3.702 7.326 15.901 1.00 77.94 78 TYR A N 1
ATOM 644 C CA . TYR A 1 78 ? 2.853 8.516 15.954 1.00 77.94 78 TYR A CA 1
ATOM 645 C C . TYR A 1 78 ? 1.360 8.161 16.012 1.00 77.94 78 TYR A C 1
ATOM 647 O O . TYR A 1 78 ? 0.624 8.696 16.842 1.00 77.94 78 TYR A O 1
ATOM 655 N N . LEU A 1 79 ? 0.913 7.219 15.176 1.00 78.19 79 LEU A N 1
ATOM 656 C CA . LEU A 1 79 ? -0.476 6.767 15.149 1.00 78.19 7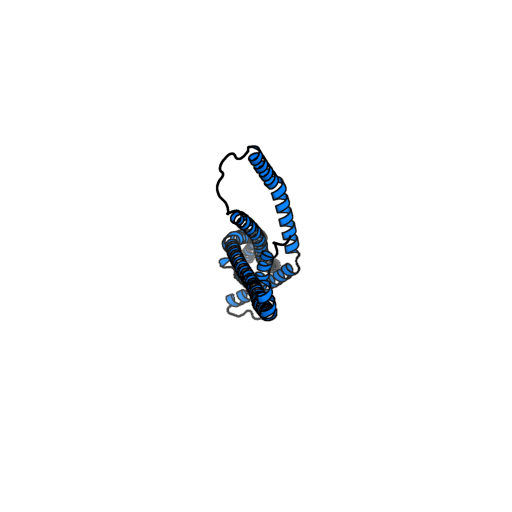9 LEU A CA 1
ATOM 657 C C . LEU A 1 79 ? -0.899 6.132 16.482 1.00 78.19 79 LEU A C 1
ATOM 659 O O . LEU A 1 79 ? -1.993 6.399 16.976 1.00 78.19 79 LEU A O 1
ATOM 663 N N . SER A 1 80 ? -0.017 5.329 17.080 1.00 79.19 80 SER A N 1
ATOM 664 C CA . SER A 1 80 ? -0.239 4.696 18.382 1.00 79.19 80 SER A CA 1
ATOM 665 C C . SER A 1 80 ? -0.498 5.724 19.484 1.00 79.19 80 SER A C 1
ATOM 667 O O . SER A 1 80 ? -1.478 5.598 20.220 1.00 79.19 80 SER A O 1
ATOM 669 N N . ILE A 1 81 ? 0.315 6.787 19.542 1.00 80.19 81 ILE A N 1
ATOM 670 C CA . ILE A 1 81 ? 0.143 7.886 20.504 1.00 80.19 81 ILE A CA 1
ATOM 671 C C . ILE A 1 81 ? -1.211 8.572 20.297 1.00 80.19 81 ILE A C 1
ATOM 673 O O . ILE A 1 81 ? -1.981 8.705 21.244 1.00 80.19 81 ILE A O 1
ATOM 677 N N . ARG A 1 82 ? -1.550 8.933 19.053 1.00 79.50 82 ARG A N 1
ATOM 678 C CA . ARG A 1 82 ? -2.807 9.638 18.744 1.00 79.50 82 ARG A CA 1
ATOM 679 C C . ARG A 1 82 ? -4.046 8.812 19.081 1.00 79.50 82 ARG A C 1
ATOM 681 O O . ARG A 1 82 ? -4.984 9.331 19.676 1.00 79.50 82 ARG A O 1
ATOM 688 N N . ILE A 1 83 ? -4.040 7.516 18.769 1.00 78.38 83 ILE A N 1
ATOM 689 C CA . ILE A 1 83 ? -5.143 6.605 19.112 1.00 78.38 83 ILE A CA 1
ATOM 690 C C . ILE A 1 83 ? -5.220 6.371 20.627 1.00 78.38 83 ILE A C 1
ATOM 692 O O . ILE A 1 83 ? -6.313 6.200 21.172 1.00 78.38 83 ILE A O 1
ATOM 696 N N . ALA A 1 84 ? -4.085 6.342 21.328 1.00 76.12 84 ALA A N 1
ATOM 697 C CA . ALA A 1 84 ? -4.070 6.232 22.782 1.00 76.12 84 ALA A CA 1
ATOM 698 C C . ALA A 1 84 ? -4.669 7.474 23.459 1.00 76.12 84 ALA A C 1
ATOM 700 O O . ALA A 1 84 ? -5.438 7.311 24.404 1.00 76.12 84 ALA A O 1
ATOM 701 N N . GLU A 1 85 ? -4.369 8.671 22.948 1.00 77.38 85 GLU A N 1
ATOM 702 C CA . GLU A 1 85 ? -4.879 9.951 23.454 1.00 77.38 85 GLU A CA 1
ATOM 703 C C . GLU A 1 85 ? -6.370 10.162 23.147 1.00 77.38 85 GLU A C 1
ATOM 705 O O . GLU A 1 85 ? -7.145 10.500 24.041 1.00 77.38 85 GLU A O 1
ATOM 710 N N . GLU A 1 86 ? -6.797 9.952 21.898 1.00 74.00 86 GLU A N 1
ATOM 711 C CA . GLU A 1 86 ? -8.174 10.245 21.467 1.00 74.00 86 GLU A CA 1
ATOM 712 C C . GLU A 1 86 ? -9.189 9.190 21.944 1.00 74.00 86 GLU A C 1
ATOM 714 O O . GLU A 1 86 ? -10.371 9.489 22.123 1.00 74.00 86 GLU A O 1
ATOM 719 N N . LEU A 1 87 ? -8.739 7.951 22.177 1.00 74.00 87 LEU A N 1
ATOM 720 C CA . LEU A 1 87 ? -9.573 6.818 22.591 1.00 74.00 87 LEU A CA 1
ATOM 721 C C . LEU A 1 87 ? -9.047 6.208 23.898 1.00 74.00 87 LEU A C 1
ATOM 723 O O . LEU A 1 87 ? -8.826 4.993 24.000 1.00 74.00 87 LEU A O 1
ATOM 727 N N . ASP A 1 88 ? -8.811 7.051 24.905 1.00 74.94 88 ASP A N 1
ATOM 728 C CA . ASP A 1 88 ? -8.352 6.605 26.219 1.00 74.94 88 ASP A CA 1
ATOM 729 C C . ASP A 1 88 ? -9.456 5.844 26.980 1.00 74.94 88 ASP A C 1
ATOM 731 O O . ASP A 1 88 ? -10.553 6.343 27.243 1.00 74.94 88 ASP A O 1
ATOM 735 N N . LEU A 1 89 ? -9.150 4.599 27.351 1.00 73.94 89 LEU A N 1
ATOM 736 C CA . LEU A 1 89 ? -10.040 3.709 28.104 1.00 73.94 89 LEU A CA 1
ATOM 737 C C . LEU A 1 89 ? -9.745 3.739 29.613 1.00 73.94 89 LEU A C 1
ATOM 739 O O . LEU A 1 89 ? -10.545 3.229 30.407 1.00 73.94 89 LEU A O 1
ATOM 743 N N . SER A 1 90 ? -8.622 4.341 30.016 1.00 76.69 90 SER A N 1
ATOM 744 C CA . SER A 1 90 ? -8.168 4.471 31.404 1.00 76.69 90 SER A CA 1
ATOM 745 C C . SER A 1 90 ? -9.210 5.133 32.318 1.00 76.69 90 SER A C 1
ATOM 747 O O . SER A 1 90 ? -9.545 4.536 33.342 1.00 76.69 90 SER A O 1
ATOM 749 N N . PRO A 1 91 ? -9.851 6.270 31.963 1.00 76.31 91 PRO A N 1
ATOM 750 C CA . PRO A 1 91 ? -10.797 6.938 32.863 1.00 76.31 91 PRO A CA 1
ATOM 751 C C . PRO A 1 91 ? -12.069 6.122 33.127 1.00 76.31 91 PRO A C 1
ATOM 753 O O . PRO A 1 91 ? -12.674 6.241 34.195 1.00 76.31 91 PRO A O 1
ATOM 756 N N . LEU A 1 92 ? -12.498 5.289 32.174 1.00 71.94 92 LEU A N 1
ATOM 757 C CA . LEU A 1 92 ? -13.652 4.398 32.345 1.00 71.94 92 LEU A CA 1
ATOM 758 C C . LEU A 1 92 ? -13.282 3.161 33.165 1.00 71.94 92 LEU A C 1
ATOM 760 O O . LEU A 1 92 ? -14.048 2.752 34.039 1.00 71.94 92 LEU A O 1
ATOM 764 N N . THR A 1 93 ? -12.097 2.603 32.915 1.00 71.75 93 THR A N 1
ATOM 765 C CA . THR A 1 93 ? -11.574 1.435 33.633 1.00 71.75 93 THR A CA 1
ATOM 766 C C . THR A 1 93 ? -11.312 1.765 35.102 1.00 71.75 93 THR A C 1
ATOM 768 O O . THR A 1 93 ? -11.745 1.019 35.980 1.00 71.75 93 THR A O 1
ATOM 771 N N . ASP A 1 94 ? -10.730 2.930 35.388 1.00 78.88 94 ASP A N 1
ATOM 772 C CA . ASP A 1 94 ? -10.479 3.415 36.748 1.00 78.88 94 ASP A CA 1
ATOM 773 C C . ASP A 1 94 ? -11.773 3.671 37.524 1.00 78.88 94 ASP A C 1
ATOM 775 O O . ASP A 1 94 ? -11.876 3.319 38.701 1.00 78.88 94 ASP A O 1
ATOM 779 N N . LYS A 1 95 ? -12.800 4.239 36.877 1.00 76.50 95 LYS A N 1
ATOM 780 C CA . LYS A 1 95 ? -14.127 4.410 37.494 1.00 76.50 95 LYS A CA 1
ATOM 781 C C . LYS A 1 95 ? -14.780 3.066 37.822 1.00 76.50 95 LYS A C 1
ATOM 783 O O . LYS A 1 95 ? -15.371 2.914 38.890 1.00 76.50 95 LYS A O 1
ATOM 788 N N . LEU A 1 96 ? -14.634 2.080 36.940 1.00 71.06 96 LEU A N 1
ATOM 789 C CA . LEU A 1 96 ? -15.119 0.715 37.152 1.00 71.06 96 LEU A CA 1
ATOM 790 C C . LEU A 1 96 ? -14.371 -0.018 38.274 1.00 71.06 96 LEU A C 1
ATOM 792 O O . LEU A 1 96 ? -15.001 -0.739 39.051 1.00 71.06 96 LEU A O 1
ATOM 796 N N . LEU A 1 97 ? -13.055 0.179 38.384 1.00 71.75 97 LEU A N 1
ATOM 797 C CA . LEU A 1 97 ? -12.223 -0.380 39.453 1.00 71.75 97 LEU A CA 1
ATOM 798 C C . LEU A 1 97 ? -12.575 0.235 40.813 1.00 71.75 97 LEU A C 1
ATOM 800 O O . LEU A 1 97 ? -12.836 -0.503 41.762 1.00 71.75 97 LEU A O 1
ATOM 804 N N . ARG A 1 98 ? -12.718 1.564 40.891 1.00 73.19 98 ARG A N 1
ATOM 805 C CA . ARG A 1 98 ? -13.136 2.268 42.119 1.00 73.19 98 ARG A CA 1
ATOM 806 C C . ARG A 1 98 ? -14.526 1.840 42.599 1.00 73.19 98 ARG A C 1
ATOM 808 O O . ARG A 1 98 ? -14.724 1.635 43.793 1.00 73.19 98 ARG A O 1
ATOM 815 N N . GLY A 1 99 ? -15.471 1.622 41.681 1.00 63.06 99 GLY A N 1
ATOM 816 C CA . GLY A 1 99 ? -16.800 1.086 42.006 1.00 63.06 99 GLY A CA 1
ATOM 817 C C . GLY A 1 99 ? -16.820 -0.380 42.439 1.00 63.06 99 GLY A C 1
ATOM 818 O O . GLY A 1 99 ? -17.787 -0.836 43.045 1.00 63.06 99 GLY A O 1
ATOM 819 N N . LYS A 1 100 ? -15.768 -1.142 42.123 1.00 62.44 100 LYS A N 1
ATOM 820 C CA . LYS A 1 100 ? -15.590 -2.519 42.599 1.00 62.44 100 LYS A CA 1
ATOM 821 C C . LYS A 1 100 ? -14.997 -2.553 44.011 1.00 62.44 100 LYS A C 1
ATOM 823 O O . LYS A 1 100 ? -15.368 -3.428 44.786 1.00 62.44 100 LYS A O 1
ATOM 828 N N . GLU A 1 101 ? -14.104 -1.620 44.337 1.00 62.12 101 GLU A N 1
ATOM 829 C CA . GLU A 1 101 ? -13.480 -1.491 45.664 1.00 62.12 101 GLU A CA 1
ATOM 830 C C . GLU A 1 101 ? -14.408 -0.846 46.706 1.00 62.12 101 GLU A C 1
ATOM 832 O O . GLU A 1 101 ? -14.296 -1.143 47.894 1.00 62.12 101 GLU A O 1
ATOM 837 N N . GLN A 1 102 ? -15.357 -0.005 46.278 1.00 57.47 102 GLN A N 1
ATOM 838 C CA . GLN A 1 102 ? -16.315 0.676 47.154 1.00 57.47 102 GLN A CA 1
ATOM 839 C C . GLN A 1 102 ? -17.767 0.385 46.717 1.00 57.47 102 GLN A C 1
ATOM 841 O O . GLN A 1 102 ? -18.311 1.098 45.878 1.00 57.47 102 GLN A O 1
ATOM 846 N N . PRO A 1 103 ? -18.446 -0.626 47.297 1.00 54.94 103 PRO A N 1
ATOM 847 C CA . PRO A 1 103 ? -19.774 -1.083 46.856 1.00 54.94 103 PRO A CA 1
ATOM 848 C C . PRO A 1 103 ? -20.913 -0.057 46.979 1.00 54.94 103 PRO A C 1
ATOM 850 O O . PRO A 1 103 ? -21.995 -0.282 46.445 1.00 54.94 103 PRO A O 1
ATOM 853 N N . TYR A 1 104 ? -20.692 1.043 47.705 1.00 53.94 104 TYR A N 1
ATOM 854 C CA . TYR A 1 104 ? -21.706 2.056 48.023 1.00 53.94 104 TYR A CA 1
ATOM 855 C C . TYR A 1 104 ? -21.650 3.295 47.113 1.00 53.94 104 TYR A C 1
ATOM 857 O O . TYR A 1 104 ? -22.489 4.178 47.255 1.00 53.94 104 TYR A O 1
ATOM 865 N N . THR A 1 105 ? -20.660 3.400 46.218 1.00 57.81 105 THR A N 1
ATOM 866 C CA . THR A 1 105 ? -20.405 4.626 45.433 1.00 57.81 105 THR A CA 1
ATOM 867 C C . THR A 1 105 ? -20.993 4.613 44.025 1.00 57.81 105 THR A C 1
ATOM 869 O O . THR A 1 105 ? -21.072 5.672 43.412 1.00 57.81 105 THR A O 1
ATOM 872 N N . LEU A 1 106 ? -21.414 3.452 43.510 1.00 64.56 106 LEU A N 1
ATOM 873 C CA . LEU A 1 106 ? -21.943 3.297 42.151 1.00 64.56 106 LEU A CA 1
ATOM 874 C C . LEU A 1 106 ? -23.215 2.446 42.154 1.00 64.56 106 LEU A C 1
ATOM 876 O O . LEU A 1 106 ? -23.205 1.278 42.550 1.00 64.56 106 LEU A O 1
ATOM 880 N N . SER A 1 107 ? -24.313 3.027 41.674 1.00 72.50 107 SER A N 1
ATOM 881 C CA . SER A 1 107 ? -25.584 2.330 41.487 1.00 72.50 107 SER A CA 1
ATOM 882 C C . SER A 1 107 ? -25.448 1.214 40.445 1.00 72.50 107 SER A C 1
ATOM 884 O O . SER A 1 107 ? -24.690 1.318 39.477 1.00 72.50 107 SER A O 1
ATOM 886 N N . SER A 1 108 ? -26.238 0.142 40.589 1.00 70.31 108 SER A N 1
ATOM 887 C CA . SER A 1 108 ? -26.275 -0.956 39.606 1.00 70.31 108 SER A CA 1
ATOM 888 C C . SER A 1 108 ? -26.626 -0.472 38.192 1.00 70.31 108 SER A C 1
ATOM 890 O O . SER A 1 108 ? -26.145 -1.050 37.220 1.00 70.31 108 SER A O 1
ATOM 892 N N . SER A 1 109 ? -27.404 0.613 38.075 1.00 74.50 109 SER A N 1
ATOM 893 C CA . SER A 1 109 ? -27.727 1.255 36.794 1.00 74.50 109 SER A CA 1
ATOM 894 C C . SER A 1 109 ? -26.516 1.968 36.181 1.00 74.50 109 SER A C 1
ATOM 896 O O . SER A 1 109 ? -26.222 1.787 35.002 1.00 74.50 109 SER A O 1
ATOM 898 N N . GLU A 1 110 ? -25.767 2.727 36.984 1.00 75.38 110 GLU A N 1
ATOM 899 C CA . GLU A 1 110 ? -24.582 3.475 36.535 1.00 75.38 110 GLU A CA 1
ATOM 900 C C . GLU A 1 110 ? -23.452 2.529 36.122 1.00 75.38 110 GLU A C 1
ATOM 902 O O . GLU A 1 110 ? -22.784 2.742 35.113 1.00 75.38 110 GLU A O 1
ATOM 907 N N . LYS A 1 111 ? -23.277 1.425 36.857 1.00 72.31 111 LYS A N 1
ATOM 908 C CA . LYS A 1 111 ? -22.320 0.370 36.508 1.00 72.31 111 LYS A CA 1
ATOM 909 C C . LYS A 1 111 ? -22.631 -0.262 35.151 1.00 72.31 111 LYS A C 1
ATOM 911 O O . LYS A 1 111 ? -21.703 -0.588 34.413 1.00 72.31 111 LYS A O 1
ATOM 916 N N . LEU A 1 112 ? -23.911 -0.459 34.833 1.00 75.50 112 LEU A N 1
ATOM 917 C CA . LEU A 1 112 ? -24.336 -1.054 33.567 1.00 75.50 112 LEU A CA 1
ATOM 918 C C . LEU A 1 112 ? -24.099 -0.089 32.397 1.00 75.50 112 LEU A C 1
ATOM 920 O O . LEU A 1 112 ? -23.580 -0.521 31.372 1.00 75.50 112 LEU A O 1
ATOM 924 N N . GLU A 1 113 ? -24.362 1.210 32.582 1.00 78.88 113 GLU A N 1
ATOM 925 C CA . GLU A 1 113 ? -24.042 2.248 31.588 1.00 78.88 113 GLU A CA 1
ATOM 926 C C . GLU A 1 113 ? -22.526 2.382 31.357 1.00 78.88 113 GLU A C 1
ATOM 928 O O . GLU A 1 113 ? -22.072 2.424 30.214 1.00 78.88 113 GLU A O 1
ATOM 933 N N . LEU A 1 114 ? -21.723 2.388 32.428 1.00 78.31 114 LEU A N 1
ATOM 934 C CA . LEU A 1 114 ? -20.255 2.403 32.352 1.00 78.31 114 LEU A CA 1
ATOM 935 C C . LEU A 1 114 ? -19.715 1.193 31.587 1.00 78.31 114 LEU A C 1
ATOM 937 O O . LEU A 1 114 ? -18.829 1.343 30.745 1.00 78.31 114 LEU A O 1
ATOM 941 N N . TRP A 1 115 ? -20.268 0.006 31.846 1.00 76.19 115 TRP A N 1
ATOM 942 C CA . TRP A 1 115 ? -19.939 -1.189 31.078 1.00 76.19 115 TRP A CA 1
ATOM 943 C C . TRP A 1 115 ? -20.342 -1.046 29.617 1.00 76.19 115 TRP A C 1
ATOM 945 O O . TRP A 1 115 ? -19.541 -1.379 28.753 1.00 76.19 115 TRP A O 1
ATOM 955 N N . ASP A 1 116 ? -21.539 -0.546 29.317 1.00 75.06 116 ASP A N 1
ATOM 956 C CA . ASP A 1 116 ? -22.001 -0.399 27.937 1.00 75.06 116 ASP A CA 1
ATOM 957 C C . ASP A 1 116 ? -21.132 0.567 27.126 1.00 75.06 116 ASP A C 1
ATOM 959 O O . ASP A 1 116 ? -20.659 0.216 26.043 1.00 75.06 116 ASP A O 1
ATOM 963 N N . ARG A 1 117 ? -20.783 1.713 27.720 1.00 78.06 117 ARG A N 1
ATOM 964 C CA . ARG A 1 117 ? -19.817 2.661 27.151 1.00 78.06 117 ARG A CA 1
ATOM 965 C C . ARG A 1 117 ? -18.444 2.030 26.951 1.00 78.06 117 ARG A C 1
ATOM 967 O O . ARG A 1 117 ? -17.870 2.1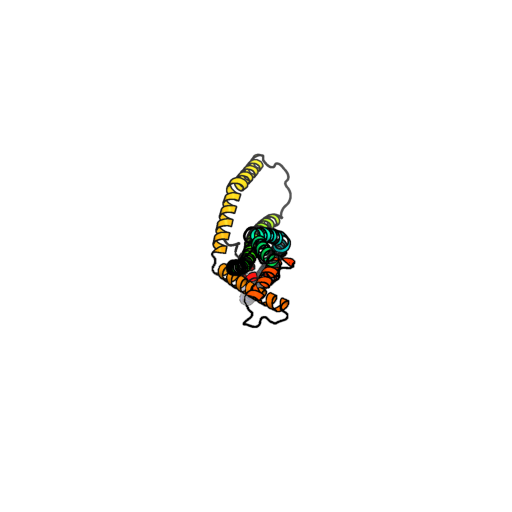86 25.877 1.00 78.06 117 ARG A O 1
ATOM 974 N N . LEU A 1 118 ? -17.932 1.292 27.940 1.00 76.56 118 LEU A N 1
ATOM 975 C CA . LEU A 1 118 ? -16.635 0.620 27.830 1.00 76.56 118 LEU A CA 1
ATOM 976 C C . LEU A 1 118 ? -16.632 -0.404 26.691 1.00 76.56 118 LEU A C 1
ATOM 978 O O . LEU A 1 118 ? -15.652 -0.477 25.951 1.00 76.56 118 LEU A O 1
ATOM 982 N N . LYS A 1 119 ? -17.725 -1.157 26.507 1.00 74.19 119 LYS A N 1
ATOM 983 C CA . LYS A 1 119 ? -17.860 -2.081 25.374 1.00 74.19 119 LYS A CA 1
ATOM 984 C C . LYS A 1 119 ? -17.748 -1.325 24.054 1.00 74.19 119 LYS A C 1
ATOM 986 O O . LYS A 1 119 ? -16.869 -1.644 23.260 1.00 74.19 119 LYS A O 1
ATOM 991 N N . ILE A 1 120 ? -18.602 -0.322 23.842 1.00 76.25 120 ILE A N 1
ATOM 992 C CA . ILE A 1 120 ? -18.669 0.430 22.582 1.00 76.25 120 ILE A CA 1
ATOM 993 C C . ILE A 1 120 ? -17.308 1.057 22.262 1.00 76.25 120 ILE A C 1
ATOM 995 O O . ILE A 1 120 ? -16.771 0.823 21.185 1.00 76.25 120 ILE A O 1
ATOM 999 N N . LEU A 1 121 ? -16.700 1.765 23.218 1.00 76.06 121 LEU A N 1
ATOM 1000 C CA . LEU A 1 121 ? -15.395 2.405 23.033 1.00 76.06 121 LEU A CA 1
ATOM 1001 C C . LEU A 1 121 ? -14.269 1.404 22.749 1.00 76.06 121 LEU A C 1
ATOM 1003 O O . LEU A 1 121 ? -13.423 1.683 21.905 1.00 76.06 121 LEU A O 1
ATOM 1007 N N . SER A 1 122 ? -14.270 0.233 23.392 1.00 73.31 122 SER A N 1
ATOM 1008 C CA . SER A 1 122 ? -13.244 -0.794 23.151 1.00 73.31 122 SER A CA 1
ATOM 1009 C C . SER A 1 122 ? -13.317 -1.344 21.724 1.00 73.31 122 SER A C 1
ATOM 1011 O O . SER A 1 122 ? -12.290 -1.479 21.063 1.00 73.31 122 SER A O 1
ATOM 1013 N N . PHE A 1 123 ? -14.524 -1.625 21.225 1.00 75.88 123 PHE A N 1
ATOM 1014 C CA . PHE A 1 123 ? -14.711 -2.077 19.844 1.00 75.88 123 PHE A CA 1
ATOM 1015 C C . PHE A 1 123 ? -14.401 -0.980 18.830 1.00 75.88 123 PHE A C 1
ATOM 1017 O O . PHE A 1 123 ? -13.705 -1.245 17.853 1.00 75.88 123 PHE A O 1
ATOM 1024 N N . THR A 1 124 ? -14.857 0.250 19.075 1.00 77.06 124 THR A N 1
ATOM 1025 C CA . THR A 1 124 ? -14.530 1.396 18.220 1.00 77.06 124 THR A CA 1
ATOM 1026 C C . THR A 1 124 ? -13.020 1.589 18.135 1.00 77.06 124 THR A C 1
ATOM 1028 O O . THR A 1 124 ? -12.491 1.714 17.036 1.00 77.06 124 THR A O 1
ATOM 1031 N N . LYS A 1 125 ? -12.306 1.522 19.267 1.00 79.12 125 LYS A N 1
ATOM 1032 C CA . LYS A 1 125 ? -10.844 1.635 19.299 1.00 79.12 125 LYS A CA 1
ATOM 1033 C C . LYS A 1 125 ? -10.156 0.559 18.470 1.00 79.12 125 LYS A C 1
ATOM 1035 O O . LYS A 1 125 ? -9.240 0.877 17.720 1.00 79.12 125 LYS A O 1
ATOM 1040 N N . LEU A 1 126 ? -10.619 -0.686 18.559 1.00 78.69 126 LEU A N 1
ATOM 1041 C CA . LEU A 1 126 ? -10.072 -1.793 17.777 1.00 78.69 126 LEU A CA 1
ATOM 1042 C C . LEU A 1 126 ? -10.259 -1.577 16.268 1.00 78.69 126 LEU A C 1
ATOM 1044 O O . LEU A 1 126 ? -9.307 -1.715 15.507 1.00 78.69 126 LEU A O 1
ATOM 1048 N N . VAL A 1 127 ? -11.474 -1.216 15.842 1.00 78.19 127 VAL A N 1
ATOM 1049 C CA . VAL A 1 127 ? -11.804 -1.016 14.420 1.00 78.19 127 VAL A CA 1
ATOM 1050 C C . VAL A 1 127 ? -11.067 0.194 13.847 1.00 78.19 127 VAL A C 1
ATOM 1052 O O . VAL A 1 127 ? -10.500 0.103 12.760 1.00 78.19 127 VAL A O 1
ATOM 1055 N N . VAL A 1 128 ? -11.023 1.305 14.588 1.00 78.88 128 VAL A N 1
ATOM 1056 C CA . VAL A 1 128 ? -10.291 2.514 14.184 1.00 78.88 128 VAL A CA 1
ATOM 1057 C C . VAL A 1 128 ? -8.792 2.235 14.094 1.00 78.88 128 VAL A C 1
ATOM 1059 O O . VAL A 1 128 ? -8.172 2.618 13.106 1.00 78.88 128 VAL A O 1
ATOM 1062 N N . ALA A 1 129 ? -8.214 1.521 15.066 1.00 78.88 129 ALA A N 1
ATOM 1063 C CA . ALA A 1 129 ? -6.806 1.134 15.021 1.00 78.88 129 ALA A CA 1
ATOM 1064 C C . ALA A 1 129 ? -6.494 0.243 13.817 1.00 78.88 129 ALA A C 1
ATOM 1066 O O . ALA A 1 129 ? -5.546 0.519 13.088 1.00 78.88 129 ALA A O 1
ATOM 1067 N N . LEU A 1 130 ? -7.319 -0.773 13.560 1.00 80.56 130 LEU A N 1
ATOM 1068 C CA . LEU A 1 130 ? -7.154 -1.659 12.409 1.00 80.56 130 LEU A CA 1
ATOM 1069 C C . LEU A 1 130 ? -7.175 -0.887 11.083 1.00 80.56 130 LEU A C 1
ATOM 1071 O O . LEU A 1 130 ? -6.296 -1.064 10.235 1.00 80.56 130 LEU A O 1
ATOM 1075 N N . TRP A 1 131 ? -8.171 -0.017 10.914 1.00 79.88 131 TRP A N 1
ATOM 1076 C CA . TRP A 1 131 ? -8.321 0.783 9.704 1.00 79.88 131 TRP A CA 1
ATOM 1077 C C . TRP A 1 131 ? -7.153 1.756 9.524 1.00 79.88 131 TRP A C 1
ATOM 1079 O O . TRP A 1 131 ? -6.555 1.808 8.451 1.00 79.88 131 TRP A O 1
ATOM 1089 N N . ALA A 1 132 ? -6.769 2.471 10.581 1.00 78.69 132 ALA A N 1
ATOM 1090 C CA . ALA A 1 132 ? -5.707 3.464 10.508 1.00 78.69 132 ALA A CA 1
ATOM 1091 C C . ALA A 1 132 ? -4.331 2.837 10.230 1.00 78.69 132 ALA A C 1
ATOM 1093 O O . ALA A 1 132 ? -3.587 3.357 9.402 1.00 78.69 132 ALA A O 1
ATOM 1094 N N . VAL A 1 133 ? -4.012 1.692 10.845 1.00 81.31 133 VAL A N 1
ATOM 1095 C CA . VAL A 1 133 ? -2.775 0.940 10.562 1.00 81.31 133 VAL A CA 1
ATOM 1096 C C . VAL A 1 133 ? -2.732 0.496 9.099 1.00 81.31 133 VAL A C 1
ATOM 1098 O O . VAL A 1 133 ? -1.718 0.678 8.424 1.00 81.31 133 VAL A O 1
ATOM 1101 N N . THR A 1 134 ? -3.850 -0.019 8.583 1.00 79.44 134 THR A N 1
ATOM 1102 C CA . THR A 1 134 ? -3.969 -0.432 7.177 1.00 79.44 134 THR A CA 1
ATOM 1103 C C . THR A 1 134 ? -3.761 0.763 6.242 1.00 79.44 134 THR A C 1
ATOM 1105 O O . THR A 1 134 ? -2.915 0.701 5.350 1.00 79.44 134 THR A O 1
ATOM 1108 N N . MET A 1 135 ? -4.452 1.883 6.482 1.00 80.06 135 MET A N 1
ATOM 1109 C CA . MET A 1 135 ? -4.355 3.087 5.646 1.00 80.06 135 MET A CA 1
ATOM 1110 C C . MET A 1 135 ? -2.957 3.694 5.649 1.00 80.06 135 MET A C 1
ATOM 1112 O O . MET A 1 135 ? -2.407 3.967 4.584 1.00 80.06 135 MET A O 1
ATOM 1116 N N . VAL A 1 136 ? -2.354 3.864 6.827 1.00 81.81 136 VAL A N 1
ATOM 1117 C CA . VAL A 1 136 ? -1.002 4.422 6.953 1.00 81.81 136 VAL A CA 1
ATOM 1118 C C . VAL A 1 136 ? 0.020 3.535 6.247 1.00 81.81 136 VAL A C 1
ATOM 1120 O O . VAL A 1 136 ? 0.888 4.052 5.544 1.00 81.81 136 VAL A O 1
ATOM 1123 N N . SER A 1 137 ? -0.102 2.209 6.366 1.00 80.06 137 SER A N 1
ATOM 1124 C CA . SER A 1 137 ? 0.817 1.281 5.698 1.00 80.06 137 SER A CA 1
ATOM 1125 C C . SER A 1 137 ? 0.771 1.398 4.169 1.00 80.06 137 SER A C 1
ATOM 1127 O O . SER A 1 137 ? 1.820 1.482 3.531 1.00 80.06 137 SER A O 1
ATOM 1129 N N . LEU A 1 138 ? -0.426 1.478 3.579 1.00 80.69 138 LEU A N 1
ATOM 1130 C CA . LEU A 1 138 ? -0.598 1.623 2.132 1.00 80.69 138 LEU A CA 1
ATOM 1131 C C . LEU A 1 138 ? -0.167 3.011 1.656 1.00 80.69 138 LEU A C 1
ATOM 1133 O O . LEU A 1 138 ? 0.530 3.126 0.651 1.00 80.69 138 LEU A O 1
ATOM 1137 N N . TYR A 1 139 ? -0.531 4.058 2.399 1.00 78.19 139 TYR A N 1
ATOM 1138 C CA . TYR A 1 139 ? -0.168 5.435 2.078 1.00 78.19 139 TYR A CA 1
ATOM 1139 C C . TYR A 1 139 ? 1.352 5.628 2.014 1.00 78.19 139 TYR A C 1
ATOM 1141 O O . TYR A 1 139 ? 1.860 6.202 1.053 1.00 78.19 139 TYR A O 1
ATOM 1149 N N . ILE A 1 140 ? 2.096 5.100 2.991 1.00 78.06 140 ILE A N 1
ATOM 1150 C CA . ILE A 1 140 ? 3.563 5.190 3.001 1.00 78.06 140 ILE A CA 1
ATOM 1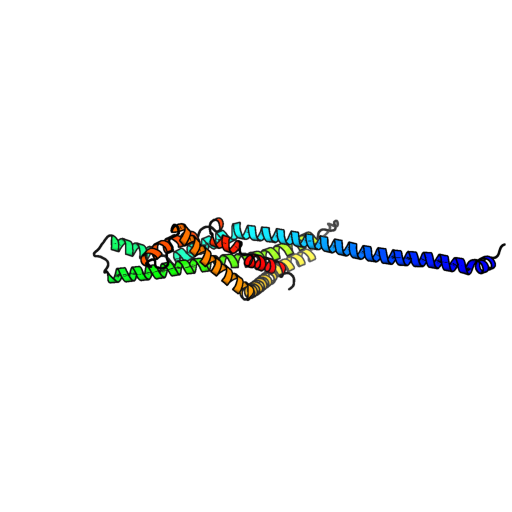151 C C . ILE A 1 140 ? 4.164 4.481 1.789 1.00 78.06 140 ILE A C 1
ATOM 1153 O O . ILE A 1 140 ? 5.070 5.026 1.165 1.00 78.06 140 ILE A O 1
ATOM 1157 N N . ARG A 1 141 ? 3.642 3.312 1.402 1.00 77.06 141 ARG A N 1
ATOM 1158 C CA . ARG A 1 141 ? 4.128 2.610 0.206 1.00 77.06 141 ARG A CA 1
ATOM 1159 C C . ARG A 1 141 ? 3.846 3.377 -1.077 1.00 77.06 141 ARG A C 1
ATOM 1161 O O . ARG A 1 141 ? 4.725 3.422 -1.929 1.00 77.06 141 ARG A O 1
ATOM 1168 N N . VAL A 1 142 ? 2.682 4.017 -1.214 1.00 75.75 142 VAL A N 1
ATOM 1169 C CA . VAL A 1 142 ? 2.411 4.920 -2.349 1.00 75.75 142 VAL A CA 1
ATOM 1170 C C . VAL A 1 142 ? 3.456 6.039 -2.383 1.00 75.75 142 VAL A C 1
ATOM 1172 O O . VAL A 1 142 ? 4.139 6.212 -3.388 1.00 75.75 142 VAL A O 1
ATOM 1175 N N . GLN A 1 143 ? 3.634 6.754 -1.267 1.00 71.44 143 GLN A N 1
ATOM 1176 C CA . GLN A 1 143 ? 4.557 7.891 -1.177 1.00 71.44 143 GLN A CA 1
ATOM 1177 C C . GLN A 1 143 ? 6.004 7.500 -1.497 1.00 71.44 143 GLN A C 1
ATOM 1179 O O . GLN A 1 143 ? 6.682 8.183 -2.264 1.00 71.44 143 GLN A O 1
ATOM 1184 N N . VAL A 1 144 ? 6.476 6.382 -0.946 1.00 74.31 144 VAL A N 1
ATOM 1185 C CA . VAL A 1 144 ? 7.852 5.924 -1.151 1.00 74.31 144 VAL A CA 1
ATOM 1186 C C . VAL A 1 144 ? 8.060 5.365 -2.562 1.00 74.31 144 VAL A C 1
ATOM 1188 O O . VAL A 1 144 ? 9.133 5.561 -3.123 1.00 74.31 144 VAL A O 1
ATOM 1191 N N . ASN A 1 145 ? 7.045 4.770 -3.195 1.00 73.69 145 ASN A N 1
ATOM 1192 C CA . ASN A 1 145 ? 7.133 4.375 -4.604 1.00 73.69 145 ASN A CA 1
ATOM 1193 C C . ASN A 1 145 ? 7.245 5.572 -5.546 1.00 73.69 145 ASN A C 1
ATOM 1195 O O . ASN A 1 145 ? 8.095 5.572 -6.436 1.00 73.69 145 ASN A O 1
ATOM 1199 N N . ILE A 1 146 ? 6.434 6.607 -5.318 1.00 72.38 146 ILE A N 1
ATOM 1200 C CA . ILE A 1 146 ? 6.499 7.854 -6.089 1.00 72.38 146 ILE A CA 1
ATOM 1201 C C . ILE A 1 146 ? 7.876 8.504 -5.915 1.00 72.38 146 ILE A C 1
ATOM 1203 O O . ILE A 1 146 ? 8.570 8.771 -6.897 1.00 72.38 146 ILE A O 1
ATOM 1207 N N . LEU A 1 147 ? 8.327 8.679 -4.670 1.00 70.56 147 LEU A N 1
ATOM 1208 C CA . LEU A 1 147 ? 9.630 9.277 -4.379 1.00 70.56 147 LEU A CA 1
ATOM 1209 C C . LEU A 1 147 ? 10.798 8.435 -4.916 1.00 70.56 147 LEU A C 1
ATOM 1211 O O . LEU A 1 147 ? 11.738 8.970 -5.501 1.00 70.56 147 LEU A O 1
ATOM 1215 N N . GLY A 1 148 ? 10.743 7.116 -4.744 1.00 68.75 148 GLY A N 1
ATOM 1216 C CA . GLY A 1 148 ? 11.779 6.195 -5.195 1.00 68.75 148 GLY A CA 1
ATOM 1217 C C . GLY A 1 148 ? 11.918 6.158 -6.712 1.00 68.75 148 GLY A C 1
ATOM 1218 O O . GLY A 1 148 ? 13.025 5.952 -7.213 1.00 68.75 148 GLY A O 1
ATOM 1219 N N . ARG A 1 149 ? 10.825 6.384 -7.452 1.00 70.56 149 ARG A N 1
ATOM 1220 C CA . ARG A 1 149 ? 10.855 6.500 -8.912 1.00 70.56 149 ARG A CA 1
ATOM 1221 C C . ARG A 1 149 ? 11.499 7.810 -9.352 1.00 70.56 149 ARG A C 1
ATOM 1223 O O . ARG A 1 149 ? 12.329 7.786 -10.257 1.00 70.56 149 ARG A O 1
ATOM 1230 N N . HIS A 1 150 ? 11.182 8.919 -8.686 1.00 67.25 150 HIS A N 1
ATOM 1231 C CA . HIS A 1 150 ? 11.869 10.192 -8.918 1.00 67.25 150 HIS A CA 1
ATOM 1232 C C . HIS A 1 150 ? 13.377 10.068 -8.674 1.00 67.25 150 HIS A C 1
ATOM 1234 O O . HIS A 1 150 ? 14.167 10.391 -9.557 1.00 67.25 150 HIS A O 1
ATOM 1240 N N . LEU A 1 151 ? 13.774 9.485 -7.539 1.00 67.31 151 LEU A N 1
ATOM 1241 C CA . LEU A 1 151 ? 15.183 9.258 -7.218 1.00 67.31 151 LEU A CA 1
ATOM 1242 C C . LEU A 1 151 ? 15.880 8.350 -8.244 1.00 67.31 151 LEU A C 1
ATOM 1244 O O . LEU A 1 151 ? 17.029 8.604 -8.607 1.00 67.31 151 LEU A O 1
ATOM 1248 N N . TYR A 1 152 ? 15.199 7.307 -8.730 1.00 71.12 152 TYR A N 1
ATOM 1249 C CA . TYR A 1 152 ? 15.727 6.431 -9.778 1.00 71.12 152 TYR A CA 1
ATOM 1250 C C . TYR A 1 152 ? 15.967 7.193 -11.084 1.00 71.12 152 TYR A C 1
ATOM 1252 O O . TYR A 1 152 ? 17.044 7.077 -11.662 1.00 71.12 152 TYR A O 1
ATOM 1260 N N . ILE A 1 153 ? 15.002 8.008 -11.525 1.00 68.62 153 ILE A N 1
ATOM 1261 C CA . ILE A 1 153 ? 15.125 8.817 -12.746 1.00 68.62 153 ILE A CA 1
ATOM 1262 C C . ILE A 1 153 ? 16.269 9.833 -12.613 1.00 68.62 153 ILE A C 1
ATOM 1264 O O . ILE A 1 153 ? 17.048 9.990 -13.552 1.00 68.62 153 ILE A O 1
ATOM 1268 N N . ASP A 1 154 ? 16.413 10.484 -11.459 1.00 63.06 154 ASP A N 1
ATOM 1269 C CA . ASP A 1 154 ? 17.498 11.442 -11.211 1.00 63.06 154 ASP A CA 1
ATOM 1270 C C . ASP A 1 154 ? 18.871 10.753 -11.189 1.00 63.06 154 ASP A C 1
ATOM 1272 O O . ASP A 1 154 ? 19.837 11.251 -11.771 1.00 63.06 154 ASP A O 1
ATOM 1276 N N . THR A 1 155 ? 18.948 9.553 -10.609 1.00 65.81 155 THR A N 1
ATOM 1277 C CA . THR A 1 155 ? 20.171 8.734 -10.597 1.00 65.81 155 THR A CA 1
ATOM 1278 C C . THR A 1 155 ? 20.522 8.222 -11.999 1.00 65.81 155 THR A C 1
ATOM 1280 O O . THR A 1 155 ? 21.681 8.277 -12.407 1.00 65.81 155 THR A O 1
ATOM 1283 N N . ALA A 1 156 ? 19.530 7.777 -12.777 1.00 60.56 156 ALA A N 1
ATOM 1284 C CA 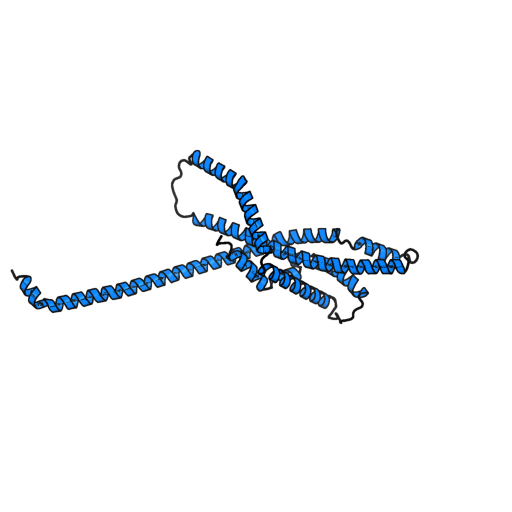. ALA A 1 156 ? 19.713 7.320 -14.154 1.00 60.56 156 ALA A CA 1
ATOM 1285 C C . ALA A 1 156 ? 20.134 8.464 -15.094 1.00 60.56 156 ALA A C 1
ATOM 1287 O O . ALA A 1 156 ? 20.971 8.263 -15.972 1.00 60.56 156 ALA A O 1
ATOM 1288 N N . ARG A 1 157 ? 19.623 9.684 -14.879 1.00 59.56 157 ARG A N 1
ATOM 1289 C CA . ARG A 1 157 ? 20.054 10.888 -15.610 1.00 59.56 157 ARG A CA 1
ATOM 1290 C C . ARG A 1 157 ? 21.480 11.315 -15.253 1.00 59.56 157 ARG A C 1
ATOM 1292 O O . ARG A 1 157 ? 22.208 11.727 -16.148 1.00 59.56 157 ARG A O 1
ATOM 1299 N N . GLY A 1 158 ? 21.890 11.186 -13.988 1.00 47.53 158 GLY A N 1
ATOM 1300 C CA . GLY A 1 158 ? 23.254 11.502 -13.542 1.00 47.53 158 GLY A CA 1
ATOM 1301 C C . GLY A 1 158 ? 24.316 10.482 -13.976 1.00 47.53 158 GLY A C 1
ATOM 1302 O O . GLY A 1 158 ? 25.468 10.846 -14.197 1.00 47.53 158 GLY A O 1
ATOM 1303 N N . LEU A 1 159 ? 23.939 9.210 -14.140 1.00 42.62 159 LEU A N 1
ATOM 1304 C CA . LEU A 1 159 ? 24.820 8.160 -14.671 1.00 42.62 159 LEU A CA 1
ATOM 1305 C C . LEU A 1 159 ? 24.849 8.135 -16.209 1.00 42.62 159 LEU A C 1
ATOM 1307 O O . LEU A 1 159 ? 25.879 7.803 -16.788 1.00 42.62 159 LEU A O 1
ATOM 1311 N N . GLY A 1 160 ? 23.761 8.539 -16.874 1.00 42.19 160 GLY A N 1
ATOM 1312 C CA . GLY A 1 160 ? 23.661 8.611 -18.337 1.00 42.19 160 GLY A CA 1
ATOM 1313 C C . GLY A 1 160 ? 24.462 9.743 -18.996 1.00 42.19 160 GLY A C 1
ATOM 1314 O O . GLY A 1 160 ? 24.589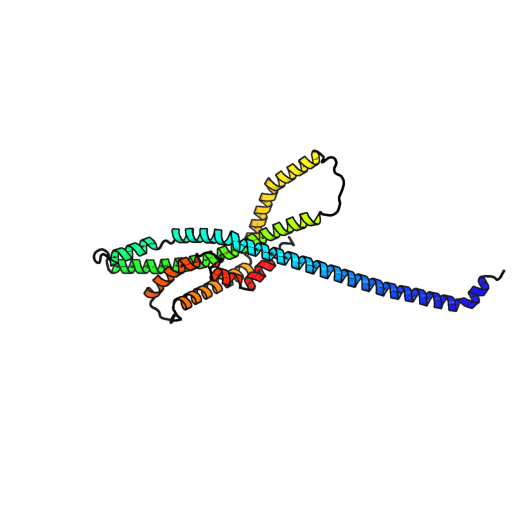 9.760 -20.216 1.00 42.19 160 GLY A O 1
ATOM 1315 N N . SER A 1 161 ? 25.022 10.674 -18.218 1.00 40.34 161 SER A N 1
ATOM 1316 C CA . SER A 1 161 ? 25.894 11.757 -18.704 1.00 40.34 161 SER A CA 1
ATOM 1317 C C . SER A 1 161 ? 27.394 11.451 -18.588 1.00 40.34 161 SER A C 1
ATOM 1319 O O . SER A 1 161 ? 28.212 12.363 -18.688 1.00 40.34 161 SER A O 1
ATOM 1321 N N . SER A 1 162 ? 27.779 10.195 -18.350 1.00 37.09 162 SER A N 1
ATOM 1322 C CA . SER A 1 162 ? 29.186 9.800 -18.203 1.00 37.09 162 SER A CA 1
ATOM 1323 C C . SER A 1 162 ? 29.742 9.201 -19.498 1.00 37.09 162 SER A C 1
ATOM 1325 O O . SER A 1 162 ? 29.928 7.996 -19.571 1.00 37.09 162 SER A O 1
ATOM 1327 N N . ASP A 1 163 ? 29.998 10.040 -20.506 1.00 41.50 163 ASP A N 1
ATOM 1328 C CA . ASP A 1 163 ? 30.961 9.763 -21.588 1.00 41.50 163 ASP A CA 1
ATOM 1329 C C . ASP A 1 163 ? 31.349 11.072 -22.309 1.00 41.50 163 ASP A C 1
ATOM 1331 O O . ASP A 1 163 ? 30.738 11.466 -23.302 1.00 41.50 163 ASP A O 1
ATOM 1335 N N . LEU A 1 164 ? 32.332 11.793 -21.748 1.00 38.44 164 LEU A N 1
ATOM 1336 C CA . LEU A 1 164 ? 33.585 12.229 -22.403 1.00 38.44 164 LEU A CA 1
ATOM 1337 C C . LEU A 1 164 ? 34.352 13.258 -21.523 1.00 38.44 164 LEU A C 1
ATOM 1339 O O . LEU A 1 164 ? 33.730 14.161 -20.963 1.00 38.44 164 LEU A O 1
ATOM 1343 N N . PRO A 1 165 ? 35.692 13.134 -21.386 1.00 48.53 165 PRO A N 1
ATOM 1344 C CA . PRO A 1 165 ? 36.551 14.030 -20.603 1.00 48.53 165 PRO A CA 1
ATOM 1345 C C . PRO A 1 165 ? 37.211 15.154 -21.436 1.00 48.53 165 PRO A C 1
ATOM 1347 O O . PRO A 1 165 ? 37.288 15.058 -22.656 1.00 48.53 165 PRO A O 1
ATOM 1350 N N . GLU A 1 166 ? 37.772 16.136 -20.713 1.00 45.66 166 GLU A N 1
ATOM 1351 C CA . GLU A 1 166 ? 38.670 17.236 -21.141 1.00 45.66 166 GLU A CA 1
ATOM 1352 C C . GLU A 1 166 ? 38.039 18.427 -21.887 1.00 45.66 166 GLU A C 1
ATOM 1354 O O . GLU A 1 166 ? 37.991 18.474 -23.106 1.00 45.66 166 GLU A O 1
ATOM 1359 N N . ASP A 1 167 ? 37.622 19.441 -21.121 1.00 34.81 167 ASP A N 1
ATOM 1360 C CA . ASP A 1 167 ? 38.220 20.783 -21.212 1.00 34.81 167 ASP A CA 1
ATOM 1361 C C . ASP A 1 167 ? 37.800 21.599 -19.982 1.00 34.81 167 ASP A C 1
ATOM 1363 O O . ASP A 1 167 ? 36.725 22.194 -19.893 1.00 34.81 167 ASP A O 1
ATOM 1367 N N . ALA A 1 168 ? 38.668 21.571 -18.974 1.00 46.19 168 ALA A N 1
ATOM 1368 C CA . ALA A 1 168 ? 38.629 22.509 -17.872 1.00 46.19 168 ALA A CA 1
ATOM 1369 C C . ALA A 1 168 ? 39.280 23.811 -18.341 1.00 46.19 168 ALA A C 1
ATOM 1371 O O . ALA A 1 168 ? 40.474 23.996 -18.142 1.00 46.19 168 ALA A O 1
ATOM 1372 N N . ASP A 1 169 ? 38.506 24.714 -18.939 1.00 45.88 169 ASP A N 1
ATOM 1373 C CA . ASP A 1 169 ? 38.790 26.131 -18.750 1.00 45.88 169 ASP A CA 1
ATOM 1374 C C . ASP A 1 169 ? 37.562 27.012 -18.988 1.00 45.88 169 ASP A C 1
ATOM 1376 O O . ASP A 1 169 ? 36.910 26.965 -20.027 1.00 45.88 169 ASP A O 1
ATOM 1380 N N . LEU A 1 170 ? 37.314 27.856 -17.983 1.00 46.72 170 LEU A N 1
ATOM 1381 C CA . LEU A 1 170 ? 36.375 28.977 -17.962 1.00 46.72 170 LEU A CA 1
ATOM 1382 C C . LEU A 1 170 ? 34.887 28.596 -17.988 1.00 46.72 170 LEU A C 1
ATOM 1384 O O . LEU A 1 170 ? 34.184 28.807 -18.971 1.00 46.72 170 LEU A O 1
ATOM 1388 N N . ILE A 1 171 ? 34.375 28.155 -16.830 1.00 41.91 171 ILE A N 1
ATOM 1389 C CA . ILE A 1 171 ? 32.950 28.333 -16.513 1.00 41.91 171 ILE A CA 1
ATOM 1390 C C . ILE A 1 171 ? 32.662 29.835 -16.606 1.00 41.91 171 ILE A C 1
ATOM 1392 O O . ILE A 1 171 ? 33.096 30.623 -15.761 1.00 41.91 171 ILE A O 1
ATOM 1396 N N . ASP A 1 172 ? 31.984 30.216 -17.685 1.00 52.47 172 ASP A N 1
ATOM 1397 C CA . ASP A 1 172 ? 31.554 31.575 -17.951 1.00 52.47 172 ASP A CA 1
ATOM 1398 C C . ASP A 1 172 ? 30.631 32.030 -16.816 1.00 52.47 172 ASP A C 1
ATOM 1400 O O . ASP A 1 172 ? 29.754 31.300 -16.340 1.00 52.47 172 ASP A O 1
ATOM 1404 N N . ARG A 1 173 ? 30.830 33.264 -16.357 1.00 54.72 173 ARG A N 1
ATOM 1405 C CA . ARG A 1 173 ? 30.043 33.863 -15.272 1.00 54.72 173 ARG A CA 1
ATOM 1406 C C . ARG A 1 173 ? 28.549 33.894 -15.632 1.00 54.72 173 ARG A C 1
ATOM 1408 O O . ARG A 1 173 ? 27.706 33.909 -14.740 1.00 54.72 173 ARG A O 1
ATOM 1415 N N . ASP A 1 174 ? 28.245 33.847 -16.928 1.00 53.91 174 ASP A N 1
ATOM 1416 C CA . ASP A 1 174 ? 26.910 33.754 -17.512 1.00 53.91 174 ASP A CA 1
ATOM 1417 C C . ASP A 1 174 ? 26.266 32.358 -17.348 1.00 53.91 174 ASP A C 1
ATOM 1419 O O . ASP A 1 174 ? 25.065 32.260 -17.094 1.00 53.91 174 ASP A O 1
ATOM 1423 N N . ASP A 1 175 ? 27.050 31.274 -17.389 1.00 51.72 175 ASP A N 1
ATOM 1424 C CA . ASP A 1 175 ? 26.571 29.903 -17.148 1.00 51.72 175 ASP A CA 1
ATOM 1425 C C . ASP A 1 175 ? 26.355 29.642 -15.662 1.00 51.72 175 ASP A C 1
ATOM 1427 O O . ASP A 1 175 ? 25.368 29.020 -15.275 1.00 51.72 175 ASP A O 1
ATOM 1431 N N . GLN A 1 176 ? 27.208 30.207 -14.805 1.00 52.94 176 GLN A N 1
ATOM 1432 C CA . GLN A 1 176 ? 27.008 30.183 -13.358 1.00 52.94 176 GLN A CA 1
ATOM 1433 C C . GLN A 1 176 ? 25.743 30.961 -12.955 1.00 52.94 176 GLN A C 1
ATOM 1435 O O . GLN A 1 176 ? 25.013 30.543 -12.061 1.00 52.94 176 GLN A O 1
ATOM 1440 N N . GLN A 1 177 ? 25.437 32.063 -13.644 1.00 54.56 177 GLN A N 1
ATOM 1441 C CA . GLN A 1 177 ? 24.245 32.876 -13.398 1.00 54.56 177 GLN A CA 1
ATOM 1442 C C . GLN A 1 177 ? 22.972 32.243 -13.984 1.00 54.56 177 GLN A C 1
ATOM 1444 O O . GLN A 1 177 ? 21.921 32.326 -13.351 1.00 54.56 177 GLN A O 1
ATOM 1449 N N . LYS A 1 178 ? 23.058 31.524 -15.113 1.00 55.97 178 LYS A N 1
ATOM 1450 C CA . LYS A 1 178 ? 21.984 30.644 -15.618 1.00 55.97 178 LYS A CA 1
ATOM 1451 C C . LYS A 1 178 ? 21.774 29.422 -14.726 1.00 55.97 178 LYS A C 1
ATOM 1453 O O . LYS A 1 178 ? 20.631 29.025 -14.515 1.00 55.97 178 LYS A O 1
ATOM 1458 N N . PHE A 1 179 ? 22.836 28.854 -14.161 1.00 52.25 179 PHE A N 1
ATOM 1459 C CA . PHE A 1 179 ? 22.760 27.757 -13.197 1.00 52.25 179 PHE A CA 1
ATOM 1460 C C . PHE A 1 179 ? 22.121 28.224 -11.886 1.00 52.25 179 PHE A C 1
ATOM 1462 O O . PHE A 1 179 ? 21.181 27.612 -11.404 1.00 52.25 179 PHE A O 1
ATOM 1469 N N . LEU A 1 180 ? 22.533 29.372 -11.346 1.00 57.59 180 LEU A N 1
ATOM 1470 C CA . LEU A 1 180 ? 21.909 29.948 -10.154 1.00 57.59 180 LEU A CA 1
ATOM 1471 C C . LEU A 1 180 ? 20.458 30.377 -10.412 1.00 57.59 180 LEU A C 1
ATOM 1473 O O . LEU A 1 180 ? 19.608 30.115 -9.572 1.00 57.59 180 LEU A O 1
ATOM 1477 N N . ALA A 1 181 ? 20.141 30.949 -11.579 1.00 61.16 181 ALA A N 1
ATOM 1478 C CA . ALA A 1 181 ? 18.767 31.294 -11.954 1.00 61.16 181 ALA A CA 1
ATOM 1479 C C . ALA A 1 181 ? 17.887 30.057 -12.196 1.00 61.16 181 ALA A C 1
ATOM 1481 O O . ALA A 1 181 ? 16.695 30.093 -11.905 1.00 61.16 181 ALA A O 1
ATOM 1482 N N . SER A 1 182 ? 18.453 28.957 -12.700 1.00 55.34 182 SER A N 1
ATOM 1483 C CA . SER A 1 182 ? 17.742 27.681 -12.839 1.00 55.34 182 SER A CA 1
ATOM 1484 C C . SER A 1 182 ? 17.600 26.955 -11.507 1.00 55.34 182 SER A C 1
ATOM 1486 O O . SER A 1 182 ? 16.562 26.346 -11.294 1.00 55.34 182 SER A O 1
ATOM 1488 N N . VAL A 1 183 ? 18.549 27.089 -10.578 1.00 59.28 183 VAL A N 1
ATOM 1489 C CA . VAL A 1 183 ? 18.412 26.625 -9.189 1.00 59.28 183 VAL A CA 1
ATOM 1490 C C . VAL A 1 183 ? 17.356 27.443 -8.443 1.00 59.28 183 VAL A C 1
ATOM 1492 O O . VAL A 1 183 ? 16.518 26.851 -7.774 1.00 59.28 183 VAL A O 1
ATOM 1495 N N . ASP A 1 184 ? 17.309 28.768 -8.610 1.00 62.72 184 ASP A N 1
ATOM 1496 C CA . ASP A 1 184 ? 16.258 29.620 -8.031 1.00 62.72 184 ASP A CA 1
ATOM 1497 C C . ASP A 1 184 ? 14.889 29.357 -8.675 1.00 62.72 184 ASP A C 1
ATOM 1499 O O . ASP A 1 184 ? 13.864 29.354 -7.994 1.00 62.72 184 ASP A O 1
ATOM 1503 N N . TYR A 1 185 ? 14.843 29.094 -9.984 1.00 64.94 185 TYR A N 1
ATOM 1504 C CA . TYR A 1 185 ? 13.617 28.704 -10.678 1.00 64.94 185 TYR A CA 1
ATOM 1505 C C . TYR A 1 185 ? 13.149 27.311 -10.250 1.00 64.94 185 TYR A C 1
ATOM 1507 O O . TYR A 1 185 ? 11.968 27.119 -9.971 1.00 64.94 185 TYR A O 1
ATOM 1515 N N . LEU A 1 186 ? 14.065 26.348 -10.131 1.00 50.31 186 LEU A N 1
ATOM 1516 C CA . LEU A 1 186 ? 13.790 24.999 -9.649 1.00 50.31 186 LEU A CA 1
ATOM 1517 C C . LEU A 1 186 ? 13.338 25.032 -8.188 1.00 50.31 186 LEU A C 1
ATOM 1519 O O . LEU A 1 186 ? 12.376 24.359 -7.852 1.00 50.31 186 LEU A O 1
ATOM 1523 N N . ALA A 1 187 ? 13.956 25.845 -7.333 1.00 58.84 187 ALA A N 1
ATOM 1524 C CA . ALA A 1 187 ? 13.599 25.948 -5.922 1.00 58.84 187 ALA A CA 1
ATOM 1525 C C . ALA A 1 187 ? 12.263 26.677 -5.695 1.00 58.84 187 ALA A C 1
ATOM 1527 O O . ALA A 1 187 ? 11.474 26.253 -4.853 1.00 58.84 187 ALA A O 1
ATOM 1528 N N . ASN A 1 188 ? 11.978 27.743 -6.451 1.00 61.12 188 ASN A N 1
ATOM 1529 C CA . ASN A 1 188 ? 10.782 28.566 -6.230 1.00 61.12 188 ASN A CA 1
ATOM 1530 C C . ASN A 1 188 ? 9.564 28.125 -7.056 1.00 61.12 188 ASN A C 1
ATOM 1532 O O . ASN A 1 188 ? 8.438 28.195 -6.567 1.00 61.12 188 ASN A O 1
ATOM 1536 N N . TYR A 1 189 ? 9.769 27.650 -8.287 1.00 60.53 189 TYR A N 1
ATOM 1537 C CA . TYR A 1 189 ? 8.694 27.244 -9.203 1.00 60.53 189 TYR A CA 1
ATOM 1538 C C . TYR A 1 189 ? 8.720 25.747 -9.498 1.00 60.53 189 TYR A C 1
ATOM 1540 O O . TYR A 1 189 ? 7.667 25.117 -9.489 1.00 60.53 189 TYR A O 1
ATOM 1548 N N . GLY A 1 190 ? 9.903 25.160 -9.695 1.00 60.34 190 GLY A N 1
ATOM 1549 C CA . GLY A 1 190 ? 10.062 23.729 -9.953 1.00 60.34 190 GLY A CA 1
ATOM 1550 C C . GLY A 1 190 ? 9.591 22.871 -8.783 1.00 60.34 190 GLY A C 1
ATOM 1551 O O . GLY A 1 190 ? 8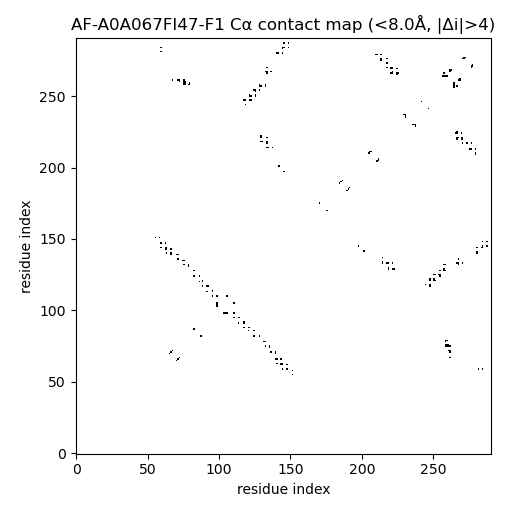.816 21.952 -8.995 1.00 60.34 190 GLY A O 1
ATOM 1552 N N . MET A 1 191 ? 9.958 23.210 -7.545 1.00 55.78 191 MET A N 1
ATOM 1553 C CA . MET A 1 191 ? 9.534 22.477 -6.354 1.00 55.78 191 MET A CA 1
ATOM 1554 C C . MET A 1 191 ? 8.043 22.650 -6.089 1.00 55.78 191 MET A C 1
ATOM 1556 O O . MET A 1 191 ? 7.398 21.681 -5.723 1.00 55.78 191 MET A O 1
ATOM 1560 N N . GLN A 1 192 ? 7.464 23.834 -6.305 1.00 54.31 192 GLN A N 1
ATOM 1561 C CA . GLN A 1 192 ? 6.019 24.042 -6.130 1.00 54.31 192 GLN A CA 1
ATOM 1562 C C . GLN A 1 192 ? 5.196 23.348 -7.222 1.00 54.31 192 GLN A C 1
ATOM 1564 O O . GLN A 1 192 ? 4.187 22.717 -6.920 1.00 54.31 192 GLN A O 1
ATOM 1569 N N . ALA A 1 193 ? 5.650 23.389 -8.476 1.00 60.88 193 ALA A N 1
ATOM 1570 C CA . ALA A 1 193 ? 5.042 22.630 -9.564 1.00 60.88 193 ALA A CA 1
ATOM 1571 C C . ALA A 1 193 ? 5.206 21.119 -9.348 1.00 60.88 193 ALA A C 1
ATOM 1573 O O . ALA A 1 193 ? 4.262 20.369 -9.557 1.00 60.88 193 ALA A O 1
ATOM 1574 N N . MET A 1 194 ? 6.363 20.670 -8.857 1.00 58.28 194 MET A N 1
ATOM 1575 C CA . MET A 1 194 ? 6.616 19.269 -8.527 1.00 58.28 194 MET A CA 1
ATOM 1576 C C . MET A 1 194 ? 5.764 18.821 -7.339 1.00 58.28 194 MET A C 1
ATOM 1578 O O . MET A 1 194 ? 5.146 17.773 -7.426 1.00 58.28 194 MET A O 1
ATOM 1582 N N . ILE A 1 195 ? 5.633 19.625 -6.279 1.00 61.34 195 ILE A N 1
ATOM 1583 C CA . ILE A 1 195 ? 4.725 19.354 -5.154 1.00 61.34 195 ILE A CA 1
ATOM 1584 C C . ILE A 1 195 ? 3.277 19.284 -5.645 1.00 61.34 195 ILE A C 1
ATOM 1586 O O . ILE A 1 195 ? 2.582 18.335 -5.303 1.00 61.34 195 ILE A O 1
ATOM 1590 N N . SER A 1 196 ? 2.828 20.227 -6.479 1.00 62.84 196 SER A N 1
ATOM 1591 C CA . SER A 1 196 ? 1.468 20.215 -7.028 1.00 62.84 196 SER A CA 1
ATOM 1592 C C . SER A 1 196 ? 1.220 19.019 -7.952 1.00 62.84 196 SER A C 1
ATOM 1594 O O . SER A 1 196 ? 0.143 18.430 -7.902 1.00 62.84 196 SER A O 1
ATOM 1596 N N . ASN A 1 197 ? 2.200 18.631 -8.772 1.00 64.81 197 ASN A N 1
ATOM 1597 C CA . ASN A 1 197 ? 2.099 17.477 -9.668 1.00 64.81 197 ASN A CA 1
ATOM 1598 C C . ASN A 1 197 ? 2.136 16.162 -8.883 1.00 64.81 197 ASN A C 1
ATOM 1600 O O . ASN A 1 197 ? 1.345 15.268 -9.156 1.00 64.81 197 ASN A O 1
ATOM 1604 N N . VAL A 1 198 ? 2.986 16.066 -7.858 1.00 60.56 198 VAL A N 1
ATOM 1605 C CA . VAL A 1 198 ? 3.038 14.931 -6.927 1.00 60.56 198 VAL A CA 1
ATOM 1606 C C . VAL A 1 198 ? 1.742 14.835 -6.119 1.00 60.56 198 VAL A C 1
ATOM 1608 O O . VAL A 1 198 ? 1.243 13.734 -5.910 1.00 60.56 198 VAL A O 1
ATOM 1611 N N . GLN A 1 199 ? 1.147 15.958 -5.706 1.00 58.69 199 GLN A N 1
ATOM 1612 C CA . GLN A 1 199 ? -0.155 15.981 -5.032 1.00 58.69 199 GLN A CA 1
ATOM 1613 C C . GLN A 1 199 ? -1.295 15.551 -5.957 1.00 58.69 199 GLN A C 1
ATOM 1615 O O . GLN A 1 199 ? -2.144 14.777 -5.528 1.00 58.69 199 GLN A O 1
ATOM 1620 N N . ALA A 1 200 ? -1.307 16.002 -7.214 1.00 66.56 200 ALA A N 1
ATOM 1621 C CA . ALA A 1 200 ? -2.308 15.592 -8.197 1.00 66.56 200 ALA A CA 1
ATOM 1622 C C . ALA A 1 200 ? -2.179 14.102 -8.556 1.00 66.56 200 ALA A C 1
ATOM 1624 O O . ALA A 1 200 ? -3.174 13.384 -8.543 1.00 66.56 200 ALA A O 1
ATOM 1625 N N . ALA A 1 201 ? -0.953 13.619 -8.780 1.00 56.44 201 ALA A N 1
ATOM 1626 C CA . ALA A 1 201 ? -0.674 12.210 -9.046 1.00 56.44 201 ALA A CA 1
ATOM 1627 C C . ALA A 1 201 ? -1.017 11.320 -7.840 1.00 56.44 201 ALA A C 1
ATOM 1629 O O . ALA A 1 201 ? -1.570 10.235 -8.005 1.00 56.44 201 ALA A O 1
ATOM 1630 N N . ALA A 1 202 ? -0.746 11.786 -6.617 1.00 57.38 202 ALA A N 1
ATOM 1631 C CA . ALA A 1 202 ? -1.156 11.090 -5.403 1.00 57.38 202 ALA A CA 1
ATOM 1632 C C . ALA A 1 202 ? -2.687 11.066 -5.246 1.00 57.38 202 ALA A C 1
ATOM 1634 O O . ALA A 1 202 ? -3.236 10.028 -4.895 1.00 57.38 202 ALA A O 1
ATOM 1635 N N . ASP A 1 203 ? -3.385 12.170 -5.525 1.00 60.78 203 ASP A N 1
ATOM 1636 C CA . ASP A 1 203 ? -4.850 12.253 -5.448 1.00 60.78 203 ASP A CA 1
ATOM 1637 C C . ASP A 1 203 ? -5.536 11.367 -6.507 1.00 60.78 203 ASP A C 1
ATOM 1639 O O . ASP A 1 203 ? -6.530 10.704 -6.216 1.00 60.78 203 ASP A O 1
ATOM 1643 N N . GLU A 1 204 ? -4.975 11.274 -7.714 1.00 64.19 204 GLU A N 1
ATOM 1644 C CA . GLU A 1 204 ? -5.445 10.361 -8.762 1.00 64.19 204 GLU A CA 1
ATOM 1645 C C . GLU A 1 204 ? -5.173 8.891 -8.411 1.00 64.19 204 GLU A C 1
ATOM 1647 O O . GLU A 1 204 ? -6.079 8.058 -8.500 1.00 64.19 204 GLU A O 1
ATOM 1652 N N . ALA A 1 205 ? -3.976 8.574 -7.905 1.00 59.44 205 ALA A N 1
ATOM 1653 C CA . ALA A 1 205 ? -3.634 7.229 -7.445 1.00 59.44 205 ALA A CA 1
ATOM 1654 C C . ALA A 1 205 ? -4.529 6.767 -6.280 1.00 59.44 205 ALA A C 1
ATOM 1656 O O . ALA A 1 205 ? -4.926 5.604 -6.235 1.00 59.44 205 ALA A O 1
ATOM 1657 N N . LEU A 1 206 ? -4.900 7.676 -5.370 1.00 60.75 206 LEU A N 1
ATOM 1658 C CA . LEU A 1 206 ? -5.815 7.401 -4.255 1.00 60.75 206 LEU A CA 1
ATOM 1659 C C . LEU A 1 206 ? -7.281 7.233 -4.701 1.00 60.75 206 LEU A C 1
ATOM 1661 O O . LEU A 1 206 ? -8.055 6.575 -4.007 1.00 60.75 206 LEU A O 1
ATOM 1665 N N . LYS A 1 207 ? -7.675 7.801 -5.849 1.00 67.44 207 LYS A N 1
ATOM 1666 C CA . LYS A 1 207 ? -9.027 7.674 -6.435 1.00 67.44 207 LYS A CA 1
ATOM 1667 C C . LYS A 1 207 ? -9.176 6.485 -7.388 1.00 67.44 207 LYS A C 1
ATOM 1669 O O . LYS A 1 207 ? -10.298 6.167 -7.786 1.00 67.44 207 LYS A O 1
ATOM 1674 N N . GLY A 1 208 ? -8.077 5.830 -7.760 1.00 69.19 208 GLY A N 1
ATOM 1675 C CA . GLY A 1 208 ? -8.084 4.672 -8.647 1.00 69.19 208 GLY A CA 1
ATOM 1676 C C . GLY A 1 208 ? -8.941 3.522 -8.105 1.00 69.19 208 GLY A C 1
ATOM 1677 O O . GLY A 1 208 ? -8.867 3.159 -6.926 1.00 69.19 208 GLY A O 1
ATOM 1678 N N . ALA A 1 209 ? -9.739 2.903 -8.982 1.00 66.44 209 ALA A N 1
ATOM 1679 C CA . ALA A 1 209 ? -10.531 1.716 -8.640 1.00 66.44 209 ALA A CA 1
ATOM 1680 C C . ALA A 1 209 ? -9.641 0.565 -8.130 1.00 66.44 209 ALA A C 1
ATOM 1682 O O . ALA A 1 209 ? -10.031 -0.172 -7.225 1.00 66.44 209 ALA A O 1
ATOM 1683 N N . GLU A 1 210 ? -8.418 0.465 -8.659 1.00 68.19 210 GLU A N 1
ATOM 1684 C CA . GLU A 1 210 ? -7.410 -0.502 -8.222 1.00 68.19 210 GLU A CA 1
ATOM 1685 C C . GLU A 1 210 ? -6.949 -0.233 -6.785 1.00 68.19 210 GLU A C 1
ATOM 1687 O O . GLU A 1 210 ? -7.005 -1.146 -5.965 1.00 68.19 210 GLU A O 1
ATOM 1692 N N . TYR A 1 211 ? -6.622 1.014 -6.422 1.00 68.94 211 TYR A N 1
ATOM 1693 C CA . TYR A 1 211 ? -6.264 1.369 -5.042 1.00 68.94 211 TYR A CA 1
ATOM 1694 C C . TYR A 1 211 ? -7.400 1.059 -4.060 1.00 68.94 211 TYR A C 1
ATOM 1696 O O . TYR A 1 211 ? -7.161 0.465 -3.013 1.00 68.94 211 TYR A O 1
ATOM 1704 N N . THR A 1 212 ? -8.649 1.369 -4.424 1.00 72.25 212 THR A N 1
ATOM 1705 C CA . THR A 1 212 ? -9.823 1.051 -3.590 1.00 72.25 212 THR A CA 1
ATOM 1706 C C . THR A 1 212 ? -9.969 -0.461 -3.384 1.00 72.25 212 THR A C 1
ATOM 1708 O O . THR A 1 212 ? -10.187 -0.916 -2.263 1.00 72.25 212 THR A O 1
ATOM 1711 N N . SER A 1 213 ? -9.764 -1.260 -4.437 1.00 79.94 213 SER A N 1
ATOM 1712 C CA . SER A 1 213 ? -9.796 -2.724 -4.336 1.00 79.94 213 SER A CA 1
ATOM 1713 C C . SER A 1 213 ? -8.659 -3.288 -3.474 1.00 79.94 213 SER A C 1
ATOM 1715 O O . SER A 1 213 ? -8.874 -4.213 -2.692 1.00 79.94 213 SER A O 1
ATOM 1717 N N . VAL A 1 214 ? -7.465 -2.693 -3.554 1.00 76.44 214 VAL A N 1
ATOM 1718 C CA . VAL A 1 214 ? -6.290 -3.070 -2.758 1.00 76.44 214 VAL A CA 1
ATOM 1719 C C . VAL A 1 214 ? -6.500 -2.711 -1.287 1.00 76.44 214 VAL A C 1
ATOM 1721 O O . VAL A 1 214 ? -6.169 -3.510 -0.409 1.00 76.44 214 VAL A O 1
ATOM 1724 N N . VAL A 1 215 ? -7.097 -1.552 -1.004 1.00 77.62 215 VAL A N 1
ATOM 1725 C CA . VAL A 1 215 ? -7.520 -1.139 0.339 1.00 77.62 215 VAL A CA 1
ATOM 1726 C C . VAL A 1 215 ? -8.539 -2.121 0.917 1.00 77.62 215 VAL A C 1
ATOM 1728 O O . VAL A 1 215 ? -8.339 -2.598 2.034 1.00 77.62 215 VAL A O 1
ATOM 1731 N N . ASP A 1 216 ? -9.581 -2.473 0.163 1.00 79.25 216 ASP A N 1
ATOM 1732 C CA . ASP A 1 216 ? -10.621 -3.406 0.611 1.00 79.25 216 ASP A CA 1
ATOM 1733 C C . ASP A 1 216 ? -10.059 -4.810 0.873 1.00 79.25 216 ASP A C 1
ATOM 1735 O O . ASP A 1 216 ? -10.349 -5.419 1.907 1.00 79.25 216 ASP A O 1
ATOM 1739 N N . MET A 1 217 ? -9.204 -5.313 -0.023 1.00 81.81 217 MET A N 1
ATOM 1740 C CA . MET A 1 217 ? -8.513 -6.596 0.143 1.00 81.81 217 MET A CA 1
ATOM 1741 C C . MET A 1 217 ? -7.586 -6.583 1.360 1.00 81.81 217 MET A C 1
ATOM 1743 O O . MET A 1 217 ? -7.610 -7.518 2.162 1.00 81.81 217 MET A O 1
ATOM 1747 N N . SER A 1 218 ? -6.819 -5.506 1.541 1.00 77.19 218 SER A N 1
ATOM 1748 C CA . SER A 1 218 ? -5.912 -5.340 2.681 1.00 77.19 218 SER A CA 1
ATOM 1749 C C . SER A 1 218 ? -6.676 -5.247 3.997 1.00 77.19 218 SER A C 1
ATOM 1751 O O . SER A 1 218 ? -6.294 -5.885 4.973 1.00 77.19 218 SER A O 1
ATOM 1753 N N . PHE A 1 219 ? -7.785 -4.504 4.028 1.00 79.56 219 PHE A N 1
ATOM 1754 C CA . PHE A 1 219 ? -8.637 -4.390 5.206 1.00 79.56 219 PHE A CA 1
ATOM 1755 C C . PHE A 1 219 ? -9.289 -5.730 5.551 1.00 79.56 219 PHE A C 1
ATOM 1757 O O . PHE A 1 219 ? -9.268 -6.145 6.708 1.00 79.56 219 PHE A O 1
ATOM 1764 N N . LYS A 1 220 ? -9.811 -6.452 4.554 1.00 84.56 220 LYS A N 1
ATOM 1765 C CA . LYS A 1 220 ? -10.380 -7.787 4.754 1.00 84.56 220 LYS A CA 1
ATOM 1766 C C . LYS A 1 220 ? -9.337 -8.769 5.291 1.00 84.56 220 LYS A C 1
ATOM 1768 O O . LYS A 1 220 ? -9.596 -9.435 6.287 1.00 84.56 220 LYS A O 1
ATOM 1773 N N . ALA A 1 221 ? -8.144 -8.796 4.700 1.00 81.44 221 ALA A N 1
ATOM 1774 C CA . ALA A 1 221 ? -7.043 -9.631 5.173 1.00 81.44 221 ALA A CA 1
ATOM 1775 C C . ALA A 1 221 ? -6.591 -9.248 6.593 1.00 81.44 221 ALA A C 1
ATOM 1777 O O . ALA A 1 221 ? -6.299 -10.122 7.407 1.00 81.44 221 ALA A O 1
ATOM 1778 N N . ALA A 1 222 ? -6.581 -7.954 6.920 1.00 74.06 222 ALA A N 1
ATOM 1779 C CA . ALA A 1 222 ? -6.281 -7.461 8.258 1.00 74.06 222 ALA A CA 1
ATOM 1780 C C . ALA A 1 222 ? -7.335 -7.910 9.286 1.00 74.06 222 ALA A C 1
ATOM 1782 O O . ALA A 1 222 ? -6.979 -8.329 10.387 1.00 74.06 222 ALA A O 1
ATOM 1783 N N . VAL A 1 223 ? -8.624 -7.876 8.924 1.00 80.44 223 VAL A N 1
ATOM 1784 C CA . VAL A 1 223 ? -9.723 -8.407 9.748 1.00 80.44 223 VAL A CA 1
ATOM 1785 C C . VAL A 1 223 ? -9.582 -9.919 9.941 1.00 80.44 223 VAL A C 1
ATOM 1787 O O . VAL A 1 223 ? -9.690 -10.393 11.071 1.00 80.44 223 VAL A O 1
ATOM 1790 N N . ASP A 1 224 ? -9.302 -10.677 8.882 1.00 82.50 224 ASP A N 1
ATOM 1791 C CA . ASP A 1 224 ? -9.118 -12.130 8.964 1.00 82.50 224 ASP A CA 1
ATOM 1792 C C . ASP A 1 224 ? -7.909 -12.490 9.849 1.00 82.50 224 ASP A C 1
ATOM 1794 O O . ASP A 1 224 ? -8.013 -13.341 10.737 1.00 82.50 224 ASP A O 1
ATOM 1798 N N . ALA A 1 225 ? -6.792 -11.769 9.702 1.00 79.44 225 ALA A N 1
ATOM 1799 C CA . ALA A 1 225 ? -5.600 -11.927 10.534 1.00 79.44 225 ALA A CA 1
ATOM 1800 C C . ALA A 1 225 ? -5.864 -11.592 12.011 1.00 79.44 225 ALA A C 1
ATOM 1802 O O . ALA A 1 225 ? -5.409 -12.315 12.901 1.00 79.44 225 ALA A O 1
ATOM 1803 N N . LEU A 1 226 ? -6.636 -10.534 12.280 1.00 78.25 226 LEU A N 1
ATOM 1804 C CA . LEU A 1 226 ? -7.075 -10.160 13.626 1.00 78.25 226 LEU A CA 1
ATOM 1805 C C . LEU A 1 226 ? -7.938 -11.261 14.260 1.00 78.25 226 LEU A C 1
ATOM 1807 O O . LEU A 1 226 ? -7.783 -11.588 15.440 1.00 78.25 226 LEU A O 1
ATOM 1811 N N . ILE A 1 227 ? -8.851 -11.846 13.481 1.00 79.38 227 ILE A N 1
ATOM 1812 C CA . ILE A 1 227 ? -9.705 -12.954 13.922 1.00 79.38 227 ILE A CA 1
ATOM 1813 C C . ILE A 1 227 ? -8.861 -14.186 14.248 1.00 79.38 227 ILE A C 1
ATOM 1815 O O . ILE A 1 227 ? -9.086 -14.828 15.278 1.00 79.38 227 ILE A O 1
ATOM 1819 N N . ASP A 1 228 ? -7.867 -14.502 13.427 1.00 78.81 228 ASP A N 1
ATOM 1820 C CA . ASP A 1 228 ? -6.963 -15.617 13.691 1.00 78.81 228 ASP A CA 1
ATOM 1821 C C . ASP A 1 228 ? -6.063 -15.366 14.907 1.00 78.81 228 ASP A C 1
ATOM 1823 O O . ASP A 1 228 ? -5.848 -16.279 15.708 1.00 78.81 228 ASP A O 1
ATOM 1827 N N . GLU A 1 229 ? -5.608 -14.133 15.134 1.00 72.44 229 GLU A N 1
ATOM 1828 C CA . GLU A 1 229 ? -4.878 -13.775 16.354 1.00 72.44 229 GLU A CA 1
ATOM 1829 C C . GLU A 1 229 ? -5.747 -13.965 17.610 1.00 72.44 229 GLU A C 1
ATOM 1831 O O . GLU A 1 229 ? -5.300 -14.572 18.591 1.00 72.44 229 GLU A O 1
ATOM 1836 N N . MET A 1 230 ? -7.025 -13.570 17.549 1.00 69.00 230 MET A N 1
ATOM 1837 C CA . MET A 1 230 ? -7.997 -13.856 18.612 1.00 69.00 230 MET A CA 1
ATOM 1838 C C . MET A 1 230 ? -8.167 -15.360 18.868 1.00 69.00 230 MET A C 1
ATOM 1840 O O . MET A 1 230 ? -8.331 -15.775 20.021 1.00 69.00 230 MET A O 1
ATOM 1844 N N . ARG A 1 231 ? -8.134 -16.200 17.823 1.00 70.06 231 ARG A N 1
ATOM 1845 C CA . ARG A 1 231 ? -8.236 -17.665 17.966 1.00 70.06 231 ARG A CA 1
ATOM 1846 C C . ARG A 1 231 ? -7.021 -18.251 18.671 1.00 70.06 231 ARG A C 1
ATOM 1848 O O . ARG A 1 231 ? -7.189 -19.093 19.558 1.00 70.06 231 ARG A O 1
ATOM 1855 N N . VAL A 1 232 ? -5.825 -17.795 18.298 1.00 69.00 232 VAL A N 1
ATOM 1856 C CA . VAL A 1 232 ? -4.548 -18.280 18.841 1.00 69.00 232 VAL A CA 1
ATOM 1857 C C . VAL A 1 232 ? -4.411 -17.920 20.320 1.00 69.00 232 VAL A C 1
ATOM 1859 O O . VAL A 1 232 ? -4.150 -18.802 21.137 1.00 69.00 232 VAL A O 1
ATOM 1862 N N . GLN A 1 233 ? -4.689 -16.669 20.700 1.00 63.94 233 GLN A N 1
ATOM 1863 C CA . GLN A 1 233 ? -4.642 -16.243 22.107 1.00 63.94 233 GLN A CA 1
ATOM 1864 C C . GLN A 1 233 ? -5.713 -16.927 22.977 1.00 63.94 233 GLN A C 1
ATOM 1866 O O . GLN A 1 233 ? -5.568 -17.022 24.194 1.00 63.94 233 GLN A O 1
ATOM 1871 N N . SER A 1 234 ? -6.791 -17.435 22.368 1.00 55.22 234 SER A N 1
ATOM 1872 C CA . SER A 1 234 ? -7.887 -18.106 23.072 1.00 55.22 234 SER A CA 1
ATOM 1873 C C . SER A 1 234 ? -7.794 -19.642 23.087 1.00 55.22 234 SER A C 1
ATOM 1875 O O . SER A 1 234 ? -8.781 -20.289 23.457 1.00 55.22 234 SER A O 1
ATOM 1877 N N . GLY A 1 235 ? -6.672 -20.243 22.672 1.00 57.47 235 GLY A N 1
ATOM 1878 C CA . GLY A 1 235 ? -6.510 -21.704 22.662 1.00 57.47 235 GLY A CA 1
ATOM 1879 C C . GLY A 1 235 ? -7.543 -22.432 21.789 1.00 57.47 235 GLY A C 1
ATOM 1880 O O . GLY A 1 235 ? -7.973 -23.529 22.134 1.00 57.47 235 GLY A O 1
ATOM 1881 N N . GLY A 1 236 ? -8.007 -21.802 20.701 1.00 54.00 236 GLY A N 1
ATOM 1882 C CA . GLY A 1 236 ? -8.961 -22.393 19.750 1.00 54.00 236 GLY A CA 1
ATOM 1883 C C . GLY A 1 236 ? -10.449 -22.240 20.099 1.00 54.00 236 GLY A C 1
ATOM 1884 O O . GLY A 1 236 ? -11.301 -22.570 19.280 1.00 54.00 236 GLY A O 1
ATOM 1885 N N . SER A 1 237 ? -10.803 -21.683 21.261 1.00 50.41 237 SER A N 1
ATOM 1886 C CA . SER A 1 237 ? -12.201 -21.553 21.710 1.00 50.41 237 SER A CA 1
ATOM 1887 C C . SER A 1 237 ? -12.836 -20.187 21.377 1.00 50.41 237 SER A C 1
ATOM 1889 O O . SER A 1 237 ? -13.418 -19.540 22.252 1.00 50.41 237 SER A O 1
ATOM 1891 N N . LEU A 1 238 ? -12.787 -19.731 20.120 1.00 51.25 238 LEU A N 1
ATOM 1892 C CA . LEU A 1 238 ? -13.779 -18.753 19.634 1.00 51.25 238 LEU A CA 1
ATOM 1893 C C . LEU A 1 238 ? -15.043 -19.518 19.228 1.00 51.25 238 LEU A C 1
ATOM 1895 O O . LEU A 1 238 ? -15.354 -19.677 18.051 1.00 51.25 238 LEU A O 1
ATOM 1899 N N . ILE A 1 239 ? -15.751 -20.058 20.219 1.00 50.00 239 ILE A N 1
ATOM 1900 C CA . ILE A 1 239 ? -17.047 -20.691 19.989 1.00 50.00 239 ILE A CA 1
ATOM 1901 C C . ILE A 1 239 ? -18.021 -19.548 19.698 1.00 50.00 239 ILE A C 1
ATOM 1903 O O . ILE A 1 239 ? -18.203 -18.658 20.534 1.00 50.00 239 ILE A O 1
ATOM 1907 N N . SER A 1 240 ? -18.614 -19.551 18.505 1.00 46.59 240 SER A N 1
ATOM 1908 C CA . SER A 1 240 ? -19.807 -18.761 18.197 1.00 46.59 240 SER A CA 1
ATOM 1909 C C . SER A 1 240 ? -20.773 -18.822 19.394 1.00 46.59 240 SER A C 1
ATOM 1911 O O . SER A 1 240 ? -21.205 -19.910 19.770 1.00 46.59 240 SER A O 1
ATOM 1913 N N . GLY A 1 241 ? -21.030 -17.685 20.059 1.00 53.31 241 GLY A N 1
ATOM 1914 C CA . GLY A 1 241 ? -21.884 -17.616 21.259 1.00 53.31 241 GLY A CA 1
ATOM 1915 C C . GLY A 1 241 ? -21.226 -17.175 22.579 1.00 53.31 241 GLY A C 1
ATOM 1916 O O . GLY A 1 241 ? -21.879 -17.240 23.621 1.00 53.31 241 GLY A O 1
ATOM 1917 N N . MET A 1 242 ? -19.968 -16.707 22.595 1.00 62.97 242 MET A N 1
ATOM 1918 C CA . MET A 1 242 ? -19.363 -16.149 23.820 1.00 62.97 242 MET A CA 1
ATOM 1919 C C . MET A 1 242 ? -20.104 -14.876 24.303 1.00 62.97 242 MET A C 1
ATOM 1921 O O . MET A 1 242 ? -20.372 -13.986 23.494 1.00 62.97 242 MET A O 1
ATOM 1925 N N . PRO A 1 243 ? -20.387 -14.723 25.617 1.00 62.41 243 PRO A N 1
ATOM 1926 C CA . PRO A 1 243 ? -21.003 -13.509 26.147 1.00 62.41 243 PRO A CA 1
ATOM 1927 C C . PRO A 1 243 ? -20.125 -12.279 25.898 1.00 62.41 243 PRO A C 1
ATOM 1929 O O . PRO A 1 243 ? -18.944 -12.279 26.253 1.00 62.41 243 PRO A O 1
ATOM 1932 N N . LEU A 1 244 ? -20.721 -11.203 25.375 1.00 60.25 244 LEU A N 1
ATOM 1933 C CA . LEU A 1 244 ? -20.034 -9.958 25.000 1.00 60.25 244 LEU A CA 1
ATOM 1934 C C . LEU A 1 244 ? -19.178 -9.371 26.143 1.00 60.25 244 LEU A C 1
ATOM 1936 O O . LEU A 1 244 ? -18.108 -8.818 25.908 1.00 60.25 244 LEU A O 1
ATOM 1940 N N . ALA A 1 245 ? -19.594 -9.578 27.397 1.00 63.47 245 ALA A N 1
ATOM 1941 C CA . ALA A 1 245 ? -18.863 -9.160 28.595 1.00 63.47 245 ALA A CA 1
ATOM 1942 C C . ALA A 1 245 ? -17.483 -9.833 28.771 1.00 63.47 245 ALA A C 1
ATOM 1944 O O . ALA A 1 245 ? -16.596 -9.246 29.383 1.00 63.47 245 ALA A O 1
ATOM 1945 N N . LYS A 1 246 ? -17.278 -11.047 28.236 1.00 67.38 246 LYS A N 1
ATOM 1946 C CA . LYS A 1 246 ? -15.975 -11.742 28.246 1.00 67.38 246 LYS A CA 1
ATOM 1947 C C . LYS A 1 246 ? -15.091 -11.360 27.058 1.00 67.38 246 LYS A C 1
ATOM 1949 O O . LYS A 1 246 ? -13.880 -11.557 27.120 1.00 67.38 246 LYS A O 1
ATOM 1954 N N . LEU A 1 247 ? -15.685 -10.819 25.995 1.00 69.19 247 LEU A N 1
ATOM 1955 C CA . LEU A 1 247 ? -14.969 -10.418 24.788 1.00 69.19 247 LEU A CA 1
ATOM 1956 C C . LEU A 1 247 ? -14.290 -9.052 24.954 1.00 69.19 247 LEU A C 1
ATOM 1958 O O . LEU A 1 247 ? -13.195 -8.834 24.455 1.00 69.19 247 LEU A O 1
ATOM 1962 N N . VAL A 1 248 ? -14.904 -8.152 25.719 1.00 68.88 248 VAL A N 1
ATOM 1963 C CA . VAL A 1 248 ? -14.441 -6.762 25.870 1.00 68.88 248 VAL A CA 1
ATOM 1964 C C . VAL A 1 248 ? -13.057 -6.643 26.512 1.00 68.88 248 VAL A C 1
ATOM 1966 O O . VAL A 1 248 ? -12.212 -5.983 25.919 1.00 68.88 248 VAL A O 1
ATOM 1969 N N . PRO A 1 249 ? -12.734 -7.336 27.622 1.00 69.31 249 PRO A N 1
ATOM 1970 C CA . PRO A 1 249 ? -11.372 -7.324 28.162 1.00 69.31 249 PRO A CA 1
ATOM 1971 C C . PRO A 1 249 ? -10.321 -7.842 27.170 1.00 69.31 249 PRO A C 1
ATOM 1973 O O . PRO A 1 249 ? -9.177 -7.403 27.204 1.00 69.31 249 PRO A O 1
ATOM 1976 N N . ARG A 1 250 ? -10.707 -8.758 26.271 1.00 69.25 250 ARG A N 1
ATOM 1977 C CA . ARG A 1 250 ? -9.811 -9.313 25.247 1.00 69.25 250 ARG A CA 1
ATOM 1978 C C . ARG A 1 250 ? -9.573 -8.326 24.112 1.00 69.25 250 ARG A C 1
ATOM 1980 O O . ARG A 1 250 ? -8.434 -8.119 23.723 1.00 69.25 250 ARG A O 1
ATOM 1987 N N . VAL A 1 251 ? -10.629 -7.656 23.654 1.00 70.31 251 VAL A N 1
ATOM 1988 C CA . VAL A 1 251 ? -10.533 -6.555 22.683 1.00 70.31 251 VAL A CA 1
ATOM 1989 C C . VAL A 1 251 ? -9.613 -5.447 23.207 1.00 70.31 251 VAL A C 1
ATOM 1991 O O . VAL A 1 251 ? -8.753 -4.960 22.478 1.00 70.31 251 VAL A O 1
ATOM 1994 N N . VAL A 1 252 ? -9.726 -5.104 24.495 1.00 69.06 252 VAL A N 1
ATOM 1995 C CA . VAL A 1 252 ? -8.842 -4.120 25.143 1.00 69.06 252 VAL A CA 1
ATOM 1996 C C . VAL A 1 252 ? -7.380 -4.583 25.154 1.00 69.0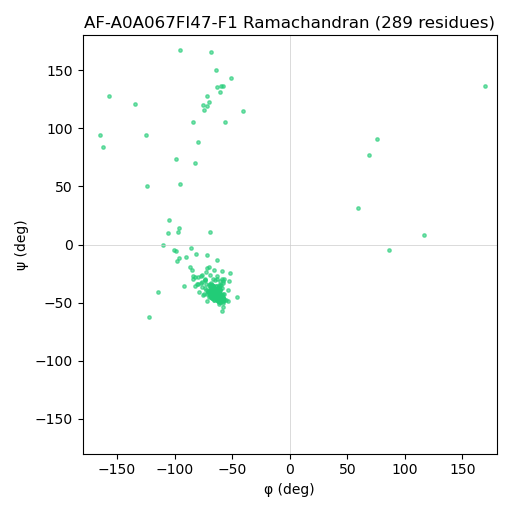6 252 VAL A C 1
ATOM 1998 O O . VAL A 1 252 ? -6.490 -3.774 24.903 1.00 69.06 252 VAL A O 1
ATOM 2001 N N . GLN A 1 253 ? -7.117 -5.873 25.388 1.00 72.06 253 GLN A N 1
ATOM 2002 C CA . GLN A 1 253 ? -5.759 -6.434 25.394 1.00 72.06 253 GLN A CA 1
ATOM 2003 C C . GLN A 1 253 ? -5.108 -6.536 24.008 1.00 72.06 253 GLN A C 1
ATOM 2005 O O . GLN A 1 253 ? -3.886 -6.604 23.933 1.00 72.06 253 GLN A O 1
ATOM 2010 N N . MET A 1 254 ? -5.885 -6.524 22.923 1.00 68.94 254 MET A N 1
ATOM 2011 C CA . MET A 1 254 ? -5.350 -6.598 21.558 1.00 68.94 254 MET A CA 1
ATOM 2012 C C . MET A 1 254 ? -4.917 -5.249 20.991 1.00 68.94 254 MET A C 1
ATOM 2014 O O . MET A 1 254 ? -4.036 -5.200 20.138 1.00 68.94 254 MET A O 1
ATOM 2018 N N . SER A 1 255 ? -5.516 -4.150 21.456 1.00 67.19 255 SER A N 1
ATOM 2019 C CA . SER A 1 255 ? -5.208 -2.809 20.945 1.00 67.19 255 SER A CA 1
ATOM 2020 C C . SER A 1 255 ? -3.707 -2.455 20.987 1.00 67.19 255 SER A C 1
ATOM 2022 O O . SER A 1 255 ? -3.243 -1.862 20.017 1.00 67.19 255 SER A O 1
ATOM 2024 N N . PRO A 1 256 ? -2.923 -2.822 22.023 1.00 70.00 256 PRO A N 1
ATOM 2025 C CA . PRO A 1 256 ? -1.475 -2.606 22.034 1.00 70.00 256 PRO A CA 1
ATOM 2026 C C . PRO A 1 256 ? -0.721 -3.441 20.990 1.00 70.00 256 PRO A C 1
ATOM 2028 O O . PRO A 1 256 ? 0.234 -2.942 20.405 1.00 70.00 256 PRO A O 1
ATOM 2031 N N . SER A 1 257 ? -1.156 -4.676 20.713 1.00 69.56 257 SER A N 1
ATOM 2032 C CA . SER A 1 257 ? -0.538 -5.552 19.703 1.00 69.56 257 SER A CA 1
ATOM 2033 C C . SER A 1 257 ? -0.728 -5.018 18.281 1.00 69.56 257 SER A C 1
ATOM 2035 O O . SER A 1 257 ? 0.179 -5.115 17.459 1.00 69.56 257 SER A O 1
ATOM 2037 N N . LEU A 1 258 ? -1.879 -4.392 18.002 1.00 69.06 258 LEU A N 1
ATOM 2038 C CA . LEU A 1 258 ? -2.161 -3.740 16.714 1.00 69.06 258 LEU A CA 1
ATOM 2039 C C . LEU A 1 258 ? -1.336 -2.483 16.471 1.00 69.06 258 LEU A C 1
ATOM 2041 O O . LEU A 1 258 ? -1.116 -2.105 15.324 1.00 69.06 258 LEU A O 1
ATOM 2045 N N . LEU A 1 259 ? -0.909 -1.831 17.545 1.00 68.88 259 LEU A N 1
ATOM 2046 C CA . LEU A 1 259 ? -0.146 -0.588 17.516 1.00 68.88 259 LEU A CA 1
ATOM 2047 C C . LEU A 1 259 ? 1.334 -0.816 17.862 1.00 68.88 259 LEU A C 1
ATOM 2049 O O . LEU A 1 259 ? 2.077 0.143 18.070 1.00 68.88 259 LEU A O 1
ATOM 2053 N N . ALA A 1 260 ? 1.752 -2.083 17.938 1.00 70.00 260 ALA A N 1
ATOM 2054 C CA . ALA A 1 260 ? 3.135 -2.477 18.142 1.00 70.00 260 ALA A CA 1
ATOM 2055 C C . ALA A 1 260 ? 3.994 -2.135 16.916 1.00 70.00 260 ALA A C 1
ATOM 2057 O O . ALA A 1 260 ? 3.482 -1.855 15.826 1.00 70.00 260 ALA A O 1
ATOM 2058 N N . GLU A 1 261 ? 5.316 -2.183 17.101 1.00 69.56 261 GLU A N 1
ATOM 2059 C CA . GLU A 1 261 ? 6.279 -1.929 16.030 1.00 69.56 261 GLU A CA 1
ATOM 2060 C C . GLU A 1 261 ? 5.977 -2.761 14.770 1.00 69.56 261 GLU A C 1
ATOM 2062 O O . GLU A 1 261 ? 5.603 -3.934 14.883 1.00 69.56 261 GLU A O 1
ATOM 2067 N N . PRO A 1 262 ? 6.182 -2.200 13.561 1.00 65.44 262 PRO A N 1
ATOM 2068 C CA . PRO A 1 262 ? 5.795 -2.856 12.310 1.00 65.44 262 PRO A CA 1
ATOM 2069 C C . PRO A 1 262 ? 6.430 -4.229 12.098 1.00 65.44 262 PRO A C 1
ATOM 2071 O O . PRO A 1 262 ? 5.822 -5.104 11.488 1.00 65.44 262 PRO A O 1
ATOM 2074 N N . SER A 1 263 ? 7.643 -4.425 12.619 1.00 65.25 263 SER A N 1
ATOM 2075 C CA . SER A 1 263 ? 8.389 -5.685 12.574 1.00 65.25 263 SER A CA 1
ATOM 2076 C C . SER A 1 263 ? 7.652 -6.829 13.276 1.00 65.25 263 SER A C 1
ATOM 2078 O O . SER A 1 263 ? 7.693 -7.959 12.796 1.00 65.25 263 SER A O 1
ATOM 2080 N N . ASN A 1 264 ? 6.932 -6.530 14.359 1.00 68.50 264 ASN A N 1
ATOM 2081 C CA . ASN A 1 264 ? 6.167 -7.492 15.155 1.00 68.50 264 ASN A CA 1
ATOM 2082 C C . ASN A 1 264 ? 4.665 -7.470 14.834 1.00 68.50 264 ASN A C 1
ATOM 2084 O O . ASN A 1 264 ? 3.901 -8.276 15.365 1.00 68.50 264 ASN A O 1
ATOM 2088 N N . ASN A 1 265 ? 4.228 -6.553 13.970 1.00 77.06 265 ASN A N 1
ATOM 2089 C CA . ASN A 1 265 ? 2.826 -6.367 13.644 1.00 77.06 265 ASN A CA 1
ATOM 2090 C C . ASN A 1 265 ? 2.383 -7.341 12.545 1.00 77.06 265 ASN A C 1
ATOM 2092 O O . ASN A 1 265 ? 2.684 -7.173 11.360 1.00 77.06 265 ASN A O 1
ATOM 2096 N N . ARG A 1 266 ? 1.625 -8.365 12.944 1.00 75.00 266 ARG A N 1
ATOM 2097 C CA . ARG A 1 266 ? 1.186 -9.438 12.046 1.00 75.00 266 ARG A CA 1
ATOM 2098 C C . ARG A 1 266 ? 0.273 -8.953 10.918 1.00 75.00 266 ARG A C 1
ATOM 2100 O O . ARG A 1 266 ? 0.324 -9.516 9.832 1.00 75.00 266 ARG A O 1
ATOM 2107 N N . ILE A 1 267 ? -0.510 -7.897 11.131 1.00 76.50 267 ILE A N 1
ATOM 2108 C CA . ILE A 1 267 ? -1.377 -7.323 10.089 1.00 76.50 267 ILE A CA 1
ATOM 2109 C C . ILE A 1 267 ? -0.541 -6.669 8.996 1.00 76.50 267 ILE A C 1
ATOM 2111 O O . ILE A 1 267 ? -0.770 -6.920 7.816 1.00 76.50 267 ILE A O 1
ATOM 2115 N N . ILE A 1 268 ? 0.473 -5.894 9.380 1.00 78.62 268 ILE A N 1
ATOM 2116 C CA . ILE A 1 268 ? 1.395 -5.278 8.422 1.00 78.62 268 ILE A CA 1
ATOM 2117 C C . ILE A 1 268 ? 2.129 -6.361 7.624 1.00 78.62 268 ILE A C 1
ATOM 2119 O O . ILE A 1 268 ? 2.248 -6.242 6.406 1.00 78.62 268 ILE A O 1
ATOM 2123 N N . GLN A 1 269 ? 2.575 -7.438 8.280 1.00 80.69 269 GLN A N 1
ATOM 2124 C CA . GLN A 1 269 ? 3.199 -8.575 7.597 1.00 80.69 269 GLN A CA 1
ATOM 2125 C C . GLN A 1 269 ? 2.244 -9.248 6.604 1.00 80.69 269 GLN A C 1
ATOM 2127 O O . GLN A 1 269 ? 2.637 -9.498 5.469 1.00 80.69 269 GLN A O 1
ATOM 2132 N N . VAL A 1 270 ? 0.986 -9.486 6.988 1.00 82.00 270 VAL A N 1
ATOM 2133 C CA . VAL A 1 270 ? -0.016 -10.078 6.090 1.00 82.00 270 VAL A CA 1
ATOM 2134 C C . VAL A 1 270 ? -0.244 -9.182 4.875 1.00 82.00 270 VAL A C 1
ATOM 2136 O O . VAL A 1 270 ? -0.146 -9.673 3.756 1.00 82.00 270 VAL A O 1
ATOM 2139 N N . ILE A 1 271 ? -0.432 -7.871 5.063 1.00 80.38 271 ILE A N 1
ATOM 2140 C CA . ILE A 1 271 ? -0.607 -6.906 3.960 1.00 80.38 271 ILE A CA 1
ATOM 2141 C C . ILE A 1 271 ? 0.617 -6.879 3.025 1.00 80.38 271 ILE A C 1
ATOM 2143 O O . ILE A 1 271 ? 0.473 -6.643 1.829 1.00 80.38 271 ILE A O 1
ATOM 2147 N N . ARG A 1 272 ? 1.836 -7.127 3.533 1.00 76.44 272 ARG A N 1
ATOM 2148 C CA . ARG A 1 272 ? 3.050 -7.267 2.694 1.00 76.44 272 ARG A CA 1
ATOM 2149 C C . ARG A 1 272 ? 3.011 -8.502 1.805 1.00 76.44 272 ARG A C 1
ATOM 2151 O O . ARG A 1 272 ? 3.517 -8.443 0.699 1.00 76.44 272 ARG A O 1
ATOM 2158 N N . THR A 1 273 ? 2.432 -9.596 2.287 1.00 79.75 273 THR A N 1
ATOM 2159 C CA . THR A 1 273 ? 2.426 -10.880 1.572 1.00 79.75 273 THR A CA 1
ATOM 2160 C C . THR A 1 273 ? 1.291 -11.035 0.562 1.00 79.75 273 THR A C 1
ATOM 2162 O O . THR A 1 273 ? 1.216 -12.071 -0.091 1.00 79.75 273 THR A O 1
ATOM 2165 N N . ILE A 1 274 ? 0.389 -10.052 0.449 1.00 81.25 274 ILE A N 1
ATOM 2166 C CA . ILE A 1 274 ? -0.719 -10.095 -0.511 1.00 81.25 274 ILE A CA 1
ATOM 2167 C C . ILE A 1 274 ? -0.159 -9.822 -1.919 1.00 81.25 274 ILE A C 1
ATOM 2169 O O . ILE A 1 274 ? 0.308 -8.705 -2.165 1.00 81.25 274 ILE A O 1
ATOM 2173 N N . PRO A 1 275 ? -0.230 -10.788 -2.855 1.00 77.38 275 PRO A N 1
ATOM 2174 C CA . PRO A 1 275 ? 0.340 -10.635 -4.195 1.00 77.38 275 PRO A CA 1
ATOM 2175 C C . PRO A 1 275 ? -0.260 -9.465 -4.978 1.00 77.38 275 PRO A C 1
ATOM 2177 O O . PRO A 1 275 ? 0.438 -8.796 -5.731 1.00 77.38 275 PRO A O 1
ATOM 2180 N N . GLU A 1 276 ? -1.549 -9.183 -4.789 1.00 77.00 276 GLU A N 1
ATOM 2181 C CA . GLU A 1 276 ? -2.247 -8.076 -5.444 1.00 77.00 276 GLU A CA 1
ATOM 2182 C C . GLU A 1 276 ? -1.736 -6.712 -4.966 1.00 77.00 276 GLU A C 1
ATOM 2184 O O . GLU A 1 276 ? -1.648 -5.773 -5.756 1.00 77.00 276 GLU A O 1
ATOM 2189 N N . VAL A 1 277 ? -1.365 -6.608 -3.684 1.00 78.94 277 VAL A N 1
ATOM 2190 C CA . VAL A 1 277 ? -0.774 -5.393 -3.107 1.00 78.94 277 VAL A CA 1
ATOM 2191 C C . VAL A 1 277 ? 0.614 -5.169 -3.704 1.00 78.94 277 VAL A C 1
ATOM 2193 O O . VAL A 1 277 ? 0.930 -4.058 -4.122 1.00 78.94 277 VAL A O 1
ATOM 2196 N N . GLU A 1 278 ? 1.433 -6.219 -3.770 1.00 80.88 278 GLU A N 1
ATOM 2197 C CA . GLU A 1 278 ? 2.769 -6.157 -4.366 1.00 80.88 278 GLU A CA 1
ATOM 2198 C C . GLU A 1 278 ? 2.703 -5.788 -5.853 1.00 80.88 278 GLU A C 1
ATOM 2200 O O . GLU A 1 278 ? 3.351 -4.832 -6.273 1.00 80.88 278 GLU A O 1
ATOM 2205 N N . LEU A 1 279 ? 1.842 -6.464 -6.621 1.00 81.06 279 LEU A N 1
ATOM 2206 C CA . LEU A 1 279 ? 1.642 -6.205 -8.045 1.00 81.06 279 LEU A CA 1
ATOM 2207 C C . LEU A 1 279 ? 1.193 -4.764 -8.309 1.00 81.06 279 LEU A C 1
ATOM 2209 O O . LEU A 1 279 ? 1.736 -4.116 -9.202 1.00 81.06 279 LEU A O 1
ATOM 2213 N N . PHE A 1 280 ? 0.235 -4.248 -7.533 1.00 82.62 280 PHE A N 1
ATOM 2214 C CA . PHE A 1 280 ? -0.218 -2.863 -7.658 1.00 82.62 280 PHE A CA 1
ATOM 2215 C C . PHE A 1 280 ? 0.937 -1.878 -7.462 1.00 82.62 280 PHE A C 1
ATOM 2217 O O . PHE A 1 280 ? 1.113 -0.962 -8.264 1.00 82.62 280 PHE A O 1
ATOM 2224 N N . PHE A 1 281 ? 1.760 -2.074 -6.430 1.00 81.38 281 PHE A N 1
ATOM 2225 C CA . PHE A 1 281 ? 2.886 -1.183 -6.159 1.00 81.38 281 PHE A CA 1
ATOM 2226 C C . PHE A 1 281 ? 4.011 -1.306 -7.189 1.00 81.38 281 PHE A C 1
ATOM 2228 O O . PHE A 1 281 ? 4.598 -0.287 -7.553 1.00 81.38 281 PHE A O 1
ATOM 2235 N N . THR A 1 282 ? 4.263 -2.502 -7.724 1.00 82.31 282 THR A N 1
ATOM 2236 C CA . THR A 1 282 ? 5.198 -2.702 -8.838 1.00 82.31 282 THR A CA 1
ATOM 2237 C C . THR A 1 282 ? 4.704 -2.013 -10.111 1.00 82.31 282 THR A C 1
ATOM 2239 O O . THR A 1 282 ? 5.483 -1.333 -10.777 1.00 82.31 282 THR A O 1
ATOM 2242 N N . LEU A 1 283 ? 3.411 -2.124 -10.438 1.00 78.56 283 LEU A N 1
ATOM 2243 C CA . LEU A 1 283 ? 2.812 -1.444 -11.592 1.00 78.56 283 LEU A CA 1
ATOM 2244 C C . LEU A 1 283 ? 2.810 0.076 -11.420 1.00 78.56 283 LEU A C 1
ATOM 2246 O O . LEU A 1 283 ? 3.175 0.790 -12.351 1.00 78.56 283 LEU A O 1
ATOM 2250 N N . LEU A 1 284 ? 2.468 0.571 -10.227 1.00 76.50 284 LEU A N 1
ATOM 2251 C CA . LEU A 1 284 ? 2.555 1.992 -9.892 1.00 76.50 284 LEU A CA 1
ATOM 2252 C C . LEU A 1 284 ? 3.988 2.497 -10.088 1.00 76.50 284 LEU A C 1
ATOM 2254 O O . LEU A 1 284 ? 4.200 3.522 -10.730 1.00 76.50 284 LEU A O 1
ATOM 2258 N N . TYR A 1 285 ? 4.975 1.756 -9.580 1.00 75.38 285 TYR A N 1
ATOM 2259 C CA . TYR A 1 285 ? 6.380 2.106 -9.733 1.00 75.38 285 TYR A CA 1
ATOM 2260 C C . TYR A 1 285 ? 6.819 2.103 -11.201 1.00 75.38 285 TYR A C 1
ATOM 2262 O O . TYR A 1 285 ? 7.557 3.002 -11.599 1.00 75.38 285 TYR A O 1
ATOM 2270 N N . ALA A 1 286 ? 6.365 1.139 -12.009 1.00 72.69 286 ALA A N 1
ATOM 2271 C CA . ALA A 1 286 ? 6.741 0.975 -13.413 1.00 72.69 286 ALA A CA 1
ATOM 2272 C C . ALA A 1 286 ? 6.088 2.004 -14.355 1.00 72.69 286 ALA A C 1
ATOM 2274 O O . ALA A 1 286 ? 6.789 2.556 -15.202 1.00 72.69 286 ALA A O 1
ATOM 2275 N N . ASN A 1 287 ? 4.795 2.298 -14.184 1.00 68.44 287 ASN A N 1
ATOM 2276 C CA . ASN A 1 287 ? 3.990 3.088 -15.128 1.00 68.44 287 ASN A CA 1
ATOM 2277 C C . ASN A 1 287 ? 4.150 4.611 -14.993 1.00 68.44 287 ASN A C 1
ATOM 2279 O O . ASN A 1 287 ? 3.695 5.351 -15.859 1.00 68.44 287 ASN A O 1
ATOM 2283 N N . MET A 1 288 ? 4.836 5.109 -13.962 1.00 63.28 288 MET A N 1
ATOM 2284 C CA . MET A 1 288 ? 5.103 6.548 -13.794 1.00 63.28 288 MET A CA 1
ATOM 2285 C C . MET A 1 288 ? 6.099 7.149 -14.821 1.00 63.28 288 MET A C 1
ATOM 2287 O O . MET A 1 288 ? 6.558 8.271 -14.630 1.00 63.28 288 MET A O 1
ATOM 2291 N N . SER A 1 289 ? 6.475 6.436 -15.895 1.00 45.88 289 SER A N 1
ATOM 2292 C CA . SER A 1 289 ? 7.375 6.942 -16.959 1.00 45.88 289 SER A CA 1
ATOM 2293 C C . SER A 1 289 ? 6.707 7.744 -18.069 1.00 45.88 289 SER A C 1
ATOM 2295 O O . SER A 1 289 ? 7.422 8.464 -18.761 1.00 45.88 289 SER A O 1
ATOM 2297 N N . ASP A 1 290 ? 5.403 7.588 -18.293 1.00 39.88 290 ASP A N 1
ATOM 2298 C CA . ASP A 1 290 ? 4.818 7.905 -19.607 1.00 39.88 290 ASP A CA 1
ATOM 2299 C C . ASP A 1 290 ? 4.025 9.225 -19.642 1.00 39.88 290 ASP A C 1
ATOM 2301 O O . ASP A 1 290 ? 3.177 9.416 -20.512 1.00 39.88 290 ASP A O 1
ATOM 2305 N N . SER A 1 291 ? 4.266 10.142 -18.698 1.00 32.34 291 SER A N 1
ATOM 2306 C CA . SER A 1 291 ? 3.542 11.425 -18.577 1.00 32.34 291 SER A CA 1
ATOM 2307 C C . SER A 1 291 ? 4.458 12.637 -18.686 1.00 32.34 291 SER A C 1
ATOM 2309 O O . SER A 1 291 ? 5.437 12.702 -17.909 1.00 32.34 291 SER A O 1
#

InterPro domains:
  IPR006966 Peroxin-3 [PF04882] (105-164)
  IPR006966 Peroxin-3 [PTHR28080] (1-218)

pLDDT: mean 71.27, std 12.27, range [32.34, 93.12]

Nearest PDB structures (foldseek):
  7n6g-assembly1_3Q  TM=1.657E-01  e=8.751E-01  Chlamydomonas reinhardtii
  7n6g-assembly1_3U  TM=1.462E-01  e=6.206E-01  Chlamydomonas reinhardtii
  4wid-assembly1_A  TM=1.839E-01  e=6.233E+00  macacine betaherpesvirus 3
  7sgr-assembly1_E  TM=1.415E-01  e=5.935E+00  Escherichia coli CFT073